Protein AF-A0AA38HF26-F1 (afdb_monomer)

Mean predicted aligned error: 16.01 Å

Organism: NCBI:txid4972

InterPro domains:
  IPR042831 Large ribosomal subunit protein mL40, fungi [PTHR39150] (25-188)

Foldseek 3Di:
DDDDDDDDDDDPDDDPPPPPPPDPDPDPVPPPPCPPVNVVVCCVQQPVQQDDPPDPDSHDNPDVCPVVVCCVVCVDPVVVVVVVVVVVVVVVVVVVVVVVVVVVVVVVVVVVLVVVCVLQVDPNPDHPVVSVVVPDDFDQDQPPVLVPDPAQVSVLSPQVGTPDDHPPDDDDDPDDDPDDDPPDDRGHPPDDDDDD

Solvent-accessible surface area (backbone atoms only — not comparable to full-atom values): 12820 Å² total; per-residue (Å²): 140,80,84,84,82,81,77,85,80,78,79,81,77,79,74,81,76,81,72,85,66,77,72,83,66,92,45,86,89,68,65,71,72,78,48,68,66,59,52,49,51,45,46,70,61,52,43,89,64,38,74,56,98,84,60,91,63,80,81,54,84,45,54,93,59,46,64,63,53,48,53,72,70,50,83,47,69,68,61,50,54,48,53,52,51,52,48,55,50,50,53,50,50,54,49,51,56,51,49,52,56,51,50,54,53,49,51,55,49,51,53,51,52,52,51,46,46,56,37,30,77,50,94,58,86,45,63,52,66,57,51,55,57,71,69,47,75,65,49,82,59,69,63,74,89,45,76,83,54,90,47,52,54,37,56,49,49,66,61,50,32,48,83,51,80,51,81,84,67,74,79,91,62,99,63,88,68,95,70,83,73,89,80,74,71,70,68,65,73,86,71,88,91,81,89,130

Sequence (196 aa):
MLPLISRPTLASTSRLLIRHASQPSSNPHLAVPSDSRTDTIRQTLYPPTAHKPSSASPTGAYHPQYVERVEAVVADSEAHETIERAWKLFQREKRAKHAAALEAKLAAMVDACEELDRVTSGEGGVGRHVFERAMARASFSPPEDIKGKKGSEARFLEVRLEGMWPRESWVPTETRGKGWNYEWKRPGTGGSLTKQ

pLDDT: mean 74.99, std 18.36, range [35.88, 98.75]

Structure (mmCIF, N/CA/C/O backbone):
data_AF-A0AA38HF26-F1
#
_entry.id   AF-A0AA38HF26-F1
#
loop_
_atom_site.group_PDB
_atom_site.id
_atom_site.type_symbol
_atom_site.label_atom_id
_atom_site.label_alt_id
_atom_site.label_comp_id
_atom_site.label_asym_id
_atom_site.label_entity_id
_atom_site.label_seq_id
_atom_site.pdbx_PDB_ins_code
_atom_site.Cartn_x
_atom_site.Cartn_y
_atom_site.Cartn_z
_atom_site.occupancy
_atom_site.B_iso_or_equiv
_atom_site.auth_seq_id
_atom_site.auth_comp_id
_atom_site.auth_asym_id
_atom_site.auth_atom_id
_atom_site.pdbx_PDB_model_num
ATOM 1 N N . MET A 1 1 ? 17.595 -29.292 22.329 1.00 44.81 1 MET A N 1
ATOM 2 C CA . MET A 1 1 ? 18.413 -28.192 22.883 1.00 44.81 1 MET A CA 1
ATOM 3 C C . MET A 1 1 ? 18.339 -27.026 21.911 1.00 44.81 1 MET A C 1
ATOM 5 O O . MET A 1 1 ? 18.860 -27.148 20.813 1.00 44.81 1 MET A O 1
ATOM 9 N N . LEU A 1 2 ? 17.597 -25.971 22.255 1.00 45.12 2 LEU A N 1
ATOM 10 C CA . LEU A 1 2 ? 17.374 -24.795 21.403 1.00 45.12 2 LEU A CA 1
ATOM 11 C C . LEU A 1 2 ? 18.135 -23.594 21.995 1.00 45.12 2 LEU A C 1
ATOM 13 O O . LEU A 1 2 ? 18.071 -23.412 23.212 1.00 45.12 2 LEU A O 1
ATOM 17 N N . PRO A 1 3 ? 18.850 -22.791 21.188 1.00 56.25 3 PRO A N 1
ATOM 18 C CA . PRO A 1 3 ? 19.596 -21.644 21.690 1.00 56.25 3 PRO A CA 1
ATOM 19 C C . PRO A 1 3 ? 18.670 -20.464 22.021 1.00 56.25 3 PRO A C 1
ATOM 21 O O . PRO A 1 3 ? 17.794 -20.089 21.242 1.00 56.25 3 PRO A O 1
ATOM 24 N N . LEU A 1 4 ? 18.898 -19.871 23.196 1.00 42.81 4 LEU A N 1
ATOM 25 C CA . LEU A 1 4 ? 18.284 -18.632 23.673 1.00 42.81 4 LEU A CA 1
ATOM 26 C C . LEU A 1 4 ? 18.717 -17.456 22.786 1.00 42.81 4 LEU A C 1
ATOM 28 O O . LEU A 1 4 ? 19.883 -17.066 22.768 1.00 42.81 4 LEU A O 1
ATOM 32 N N . ILE A 1 5 ? 17.761 -16.878 22.060 1.00 53.59 5 ILE A N 1
ATOM 33 C CA . ILE A 1 5 ? 17.951 -15.657 21.273 1.00 53.59 5 ILE A CA 1
ATOM 34 C C . ILE A 1 5 ? 17.989 -14.468 22.241 1.00 53.59 5 ILE A C 1
ATOM 36 O O . ILE A 1 5 ? 16.964 -14.038 22.772 1.00 53.59 5 ILE A O 1
ATOM 40 N N . SER A 1 6 ? 19.197 -13.957 22.477 1.00 47.91 6 SER A N 1
ATOM 41 C CA . SER A 1 6 ? 19.456 -12.725 23.223 1.00 47.91 6 SER A CA 1
ATOM 42 C C . SER A 1 6 ? 18.892 -11.524 22.458 1.00 47.91 6 SER A C 1
ATOM 44 O O . SER A 1 6 ? 19.245 -11.284 21.303 1.00 47.91 6 SER A O 1
ATOM 46 N N . ARG A 1 7 ? 17.974 -10.782 23.085 1.00 46.56 7 ARG A N 1
ATOM 47 C CA . ARG A 1 7 ? 17.410 -9.542 22.535 1.00 46.56 7 ARG A CA 1
ATOM 48 C C . ARG A 1 7 ? 18.402 -8.391 22.746 1.00 46.56 7 ARG A C 1
ATOM 50 O O . ARG A 1 7 ? 18.805 -8.176 23.888 1.00 46.56 7 ARG A O 1
ATOM 57 N N . PRO A 1 8 ? 18.747 -7.603 21.714 1.00 50.62 8 PRO A N 1
ATOM 58 C CA .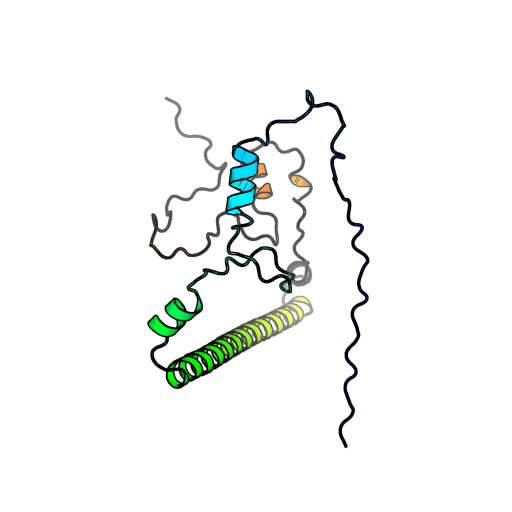 PRO A 1 8 ? 19.566 -6.414 21.902 1.00 50.62 8 PRO A CA 1
ATOM 59 C C . PRO A 1 8 ? 18.770 -5.339 22.654 1.00 50.62 8 PRO A C 1
ATOM 61 O O . PRO A 1 8 ? 17.702 -4.905 22.220 1.00 50.62 8 PRO A O 1
ATOM 64 N N . THR A 1 9 ? 19.295 -4.909 23.799 1.00 48.62 9 THR A N 1
ATOM 65 C CA . THR A 1 9 ? 18.826 -3.738 24.543 1.00 48.62 9 THR A CA 1
ATOM 66 C C . THR A 1 9 ? 19.132 -2.485 23.727 1.00 48.62 9 THR A C 1
ATOM 68 O O . THR A 1 9 ? 20.297 -2.133 23.541 1.00 48.62 9 THR A O 1
ATOM 71 N N . LEU A 1 10 ? 18.096 -1.812 23.223 1.00 46.94 10 LEU A N 1
ATOM 72 C CA . LEU A 1 10 ? 18.249 -0.510 22.581 1.00 46.94 10 LEU A CA 1
ATOM 73 C C . LEU A 1 10 ? 18.712 0.502 23.631 1.00 46.94 10 LEU A C 1
ATOM 75 O O . LEU A 1 10 ? 18.017 0.765 24.614 1.00 46.94 10 LEU A O 1
ATOM 79 N N . ALA A 1 11 ? 19.912 1.035 23.414 1.00 43.47 11 ALA A N 1
ATOM 80 C CA . ALA A 1 11 ? 20.500 2.095 24.207 1.00 43.47 11 ALA A CA 1
ATOM 81 C C . ALA A 1 11 ? 19.549 3.299 24.253 1.00 43.47 11 ALA A C 1
ATOM 83 O O . ALA A 1 11 ? 19.151 3.851 23.227 1.00 43.47 11 ALA A O 1
ATOM 84 N N . SER A 1 12 ? 19.182 3.678 25.476 1.00 45.44 12 SER A N 1
ATOM 85 C CA . SER A 1 12 ? 18.411 4.872 25.792 1.00 45.44 12 SER A CA 1
ATOM 86 C C . SER A 1 12 ? 19.222 6.102 25.392 1.00 45.44 12 SER A C 1
ATOM 88 O O . SER A 1 12 ? 20.121 6.535 26.111 1.00 45.44 12 SER A O 1
ATOM 90 N N . THR A 1 13 ? 18.941 6.647 24.212 1.00 48.62 13 THR A N 1
ATOM 91 C CA . THR A 1 13 ? 19.427 7.966 23.814 1.00 48.62 13 THR A CA 1
ATOM 92 C C . THR A 1 13 ? 18.811 8.989 24.757 1.00 48.62 13 THR A C 1
ATOM 94 O O . THR A 1 13 ? 17.607 9.260 24.714 1.00 48.62 13 THR A O 1
ATOM 97 N N . SER A 1 14 ? 19.659 9.524 2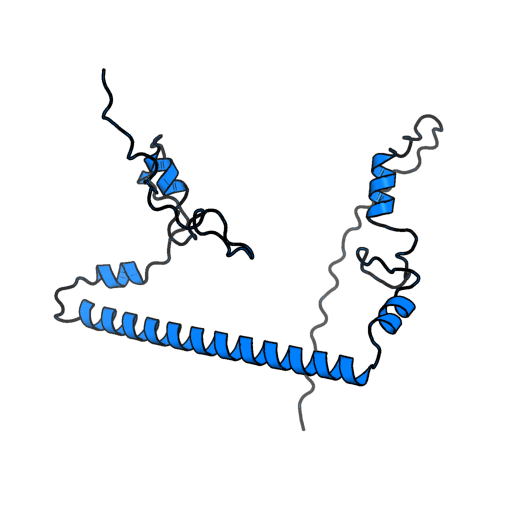5.622 1.00 46.94 14 SER A N 1
ATOM 98 C CA . SER A 1 14 ? 19.448 10.672 26.489 1.00 46.94 14 SER A CA 1
ATOM 99 C C . SER A 1 14 ? 18.788 11.808 25.708 1.00 46.94 14 SER A C 1
ATOM 101 O O . SER A 1 14 ? 19.427 12.550 24.964 1.00 46.94 14 SER A O 1
ATOM 103 N N . ARG A 1 15 ? 17.470 11.953 25.879 1.00 51.62 15 ARG A N 1
ATOM 104 C CA . ARG A 1 15 ? 16.757 13.159 25.464 1.00 51.62 15 ARG A CA 1
ATOM 105 C C . ARG A 1 15 ? 17.234 14.285 26.369 1.00 51.62 15 ARG A C 1
ATOM 107 O O . ARG A 1 15 ? 16.907 14.307 27.554 1.00 51.62 15 ARG A O 1
ATOM 114 N N . LEU A 1 16 ? 18.001 15.214 25.806 1.00 43.25 16 LEU A N 1
ATOM 115 C CA . LEU A 1 16 ? 18.190 16.532 26.393 1.00 43.25 16 LEU A CA 1
ATOM 116 C C . LEU A 1 16 ? 16.800 17.154 26.558 1.00 43.25 16 LEU A C 1
ATOM 118 O O . LEU A 1 16 ? 16.168 17.589 25.597 1.00 43.25 16 LEU A O 1
ATOM 122 N N . LEU A 1 17 ? 16.299 17.130 27.792 1.00 44.91 17 LEU A N 1
ATOM 123 C CA . LEU A 1 17 ? 15.165 17.927 28.222 1.00 44.91 17 LEU A CA 1
ATOM 124 C C . LEU A 1 17 ? 15.587 19.392 28.108 1.00 44.91 17 LEU A C 1
ATOM 126 O O . LEU A 1 17 ? 16.149 19.954 29.046 1.00 44.91 17 LEU A O 1
ATOM 130 N N . ILE A 1 18 ? 15.299 20.023 26.971 1.00 44.12 18 ILE A N 1
ATOM 131 C CA . ILE A 1 18 ? 15.200 21.480 26.915 1.00 44.12 18 ILE A CA 1
ATOM 132 C C . ILE A 1 18 ? 13.953 21.830 27.729 1.00 44.12 18 ILE A C 1
ATOM 134 O O . ILE A 1 18 ? 12.834 21.907 27.227 1.00 44.12 18 ILE A O 1
ATOM 138 N N . ARG A 1 19 ? 14.140 21.948 29.046 1.00 41.16 19 ARG A N 1
ATOM 139 C CA . ARG A 1 19 ? 13.167 22.561 29.939 1.00 41.16 19 ARG A CA 1
ATOM 140 C C . ARG A 1 19 ? 13.122 24.039 29.567 1.00 41.16 19 ARG A C 1
ATOM 142 O O . ARG A 1 19 ? 13.926 24.818 30.065 1.00 41.16 19 ARG A O 1
ATOM 149 N N . HIS A 1 20 ? 12.150 24.449 28.759 1.00 39.03 20 HIS A N 1
ATOM 150 C CA . HIS A 1 20 ? 11.652 25.822 28.830 1.00 39.03 20 HIS A CA 1
ATOM 151 C C . HIS A 1 20 ? 10.827 25.964 30.115 1.00 39.03 20 HIS A C 1
ATOM 153 O O . HIS A 1 20 ? 9.611 26.117 30.093 1.00 39.03 20 HIS A O 1
ATOM 159 N N . ALA A 1 21 ? 11.500 25.844 31.260 1.00 41.94 21 ALA A N 1
ATOM 160 C CA . ALA A 1 21 ? 10.984 26.366 32.505 1.00 41.94 21 ALA A CA 1
ATOM 161 C C . ALA A 1 21 ? 11.243 27.870 32.446 1.00 41.94 21 ALA A C 1
ATOM 163 O O . ALA A 1 21 ? 12.351 28.329 32.718 1.00 41.94 21 ALA A O 1
ATOM 164 N N . SER A 1 22 ? 10.235 28.638 32.034 1.00 47.84 22 SER A N 1
ATOM 165 C CA . SER A 1 22 ? 10.164 30.042 32.415 1.00 47.84 22 SER A CA 1
ATOM 166 C C . SER A 1 22 ? 10.230 30.068 33.940 1.00 47.84 22 SER A C 1
ATOM 168 O O . SER A 1 22 ? 9.277 29.660 34.608 1.00 47.84 22 SER A O 1
ATOM 170 N N . GLN A 1 23 ? 11.382 30.445 34.492 1.00 52.94 23 GLN A N 1
ATOM 171 C CA . GLN A 1 23 ? 11.492 30.737 35.913 1.00 52.94 23 GLN A CA 1
ATOM 172 C C . GLN A 1 23 ? 10.374 31.729 36.264 1.00 52.94 23 GLN A C 1
ATOM 174 O O . GLN A 1 23 ? 10.199 32.702 35.524 1.00 52.94 23 GLN A O 1
ATOM 179 N N . PRO A 1 24 ? 9.596 31.512 37.338 1.00 46.25 24 PRO A N 1
ATOM 180 C CA . PRO A 1 24 ? 8.684 32.536 37.811 1.00 46.25 24 PRO A CA 1
ATOM 181 C C . PRO A 1 24 ? 9.543 33.715 38.267 1.00 46.25 24 PRO A C 1
ATOM 183 O O . PRO A 1 24 ? 10.169 33.676 39.324 1.00 46.25 24 PRO A O 1
ATOM 186 N N . SER A 1 25 ? 9.638 34.747 37.428 1.00 51.00 25 SER A N 1
ATOM 187 C CA . SER A 1 25 ? 10.218 36.019 37.833 1.00 51.00 25 SER A CA 1
ATOM 188 C C . SER A 1 25 ? 9.443 36.500 39.055 1.00 51.00 25 SER A C 1
ATOM 190 O O . SER A 1 25 ? 8.215 36.551 39.007 1.00 51.00 25 SER A O 1
ATOM 192 N N . SER A 1 26 ? 10.136 36.889 40.124 1.00 55.19 26 SER A N 1
ATOM 193 C CA . SER A 1 26 ? 9.556 37.416 41.370 1.00 55.19 26 SER A CA 1
ATOM 194 C C . SER A 1 26 ? 8.845 38.771 41.208 1.00 55.19 26 SER A C 1
ATOM 196 O O . SER A 1 26 ? 8.635 39.483 42.186 1.00 55.19 26 SER A O 1
ATOM 198 N N . ASN A 1 27 ? 8.509 39.154 39.975 1.00 54.97 27 ASN A N 1
ATOM 199 C CA . ASN A 1 27 ? 7.817 40.379 39.632 1.00 54.97 27 ASN A CA 1
ATOM 200 C C . ASN A 1 27 ? 6.318 40.079 39.467 1.00 54.97 27 ASN A C 1
ATOM 202 O O . ASN A 1 27 ? 5.931 39.500 38.449 1.00 54.97 27 ASN A O 1
ATOM 206 N N . PRO A 1 28 ? 5.452 40.510 40.404 1.00 60.69 28 PRO A N 1
ATOM 207 C CA . PRO A 1 28 ? 4.003 40.298 40.318 1.00 60.69 28 PRO A CA 1
ATOM 208 C C . PRO A 1 28 ? 3.350 41.005 39.114 1.00 60.69 28 PRO A C 1
ATOM 210 O O . PRO A 1 28 ? 2.229 40.677 38.747 1.00 60.69 28 PRO A O 1
ATOM 213 N N . HIS A 1 29 ? 4.065 41.926 38.457 1.00 51.97 29 HIS A N 1
ATOM 214 C CA . HIS A 1 29 ? 3.643 42.605 37.225 1.00 51.97 29 HIS A CA 1
ATOM 215 C C . HIS A 1 29 ? 4.022 41.878 35.919 1.00 51.97 29 HIS A C 1
ATOM 217 O O . HIS A 1 29 ? 3.605 42.306 34.847 1.00 51.97 29 HIS A O 1
ATOM 223 N N . LEU A 1 30 ? 4.804 40.794 35.990 1.00 51.56 30 LEU A N 1
ATOM 224 C CA . LEU A 1 30 ? 5.213 39.956 34.849 1.00 51.56 30 LEU A CA 1
ATOM 225 C C . LEU A 1 30 ? 4.488 38.605 34.827 1.00 51.56 30 LEU A C 1
ATOM 227 O O . LEU A 1 30 ? 4.857 37.722 34.051 1.00 51.56 30 LEU A O 1
ATOM 231 N N . ALA A 1 31 ? 3.451 38.438 35.656 1.00 51.75 31 ALA A N 1
ATOM 232 C CA . ALA A 1 31 ? 2.495 37.356 35.499 1.00 51.75 31 ALA A CA 1
ATOM 233 C C . ALA A 1 31 ? 1.823 37.532 34.134 1.00 51.75 31 ALA A C 1
ATOM 235 O O . ALA A 1 31 ? 0.843 38.259 34.003 1.00 51.75 31 ALA A O 1
ATOM 236 N N . VAL A 1 32 ? 2.401 36.915 33.100 1.00 58.78 32 VAL A N 1
ATOM 237 C CA . VAL A 1 32 ? 1.742 36.749 31.810 1.00 58.78 32 VAL A CA 1
ATOM 238 C C . VAL A 1 32 ? 0.438 36.036 32.152 1.00 58.78 32 VAL A C 1
ATOM 240 O O . VAL A 1 32 ? 0.512 34.890 32.610 1.00 58.78 32 VAL A O 1
ATOM 243 N N . PRO A 1 33 ? -0.731 36.699 32.040 1.00 59.84 33 PRO A N 1
ATOM 244 C CA . PRO A 1 33 ? -1.994 36.024 32.274 1.00 59.84 33 PRO A CA 1
ATOM 245 C C . PRO A 1 33 ? -1.974 34.822 31.347 1.00 59.8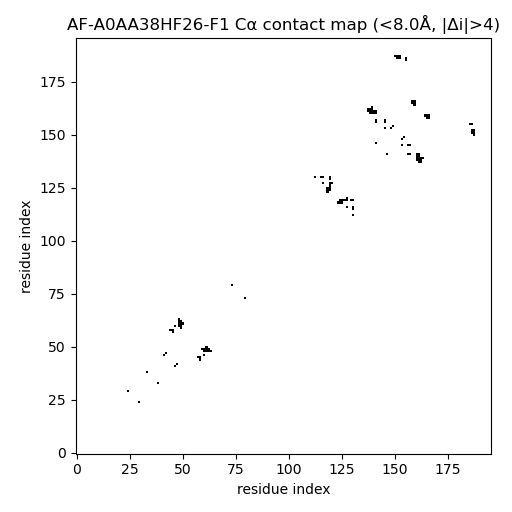4 33 PRO A C 1
ATOM 247 O O . PRO A 1 33 ? -1.671 34.972 30.159 1.00 59.84 33 PRO A O 1
ATOM 250 N N . SER A 1 34 ? -2.157 33.625 31.902 1.00 62.56 34 SER A N 1
ATOM 251 C CA . SER A 1 34 ? -2.207 32.432 31.081 1.00 62.56 34 SER A CA 1
ATOM 252 C C . SER A 1 34 ? -3.279 32.681 30.029 1.00 62.56 34 SER A C 1
ATOM 254 O O . SER A 1 34 ? -4.444 32.929 30.335 1.00 62.56 34 SER A O 1
ATOM 256 N N . ASP A 1 35 ? -2.833 32.795 28.780 1.00 78.19 35 ASP A N 1
ATOM 257 C CA . ASP A 1 35 ? -3.719 33.099 27.674 1.00 78.19 35 ASP A CA 1
ATOM 258 C C . ASP A 1 35 ? -4.803 32.021 27.686 1.00 78.19 35 ASP A C 1
ATOM 260 O O . ASP A 1 35 ? -4.496 30.829 27.614 1.00 78.19 35 ASP A O 1
ATOM 264 N N . SER A 1 36 ? -6.063 32.435 27.824 1.00 82.12 36 SER A N 1
ATOM 265 C CA . SER A 1 36 ? -7.224 31.540 27.873 1.00 82.12 36 SER A CA 1
ATOM 266 C C . SER A 1 36 ? -7.212 30.509 26.737 1.00 82.12 36 SER A C 1
ATOM 268 O O . SER A 1 36 ? -7.634 29.364 26.917 1.00 82.12 36 SER A O 1
ATOM 270 N N . ARG A 1 37 ? -6.640 30.871 25.580 1.00 81.50 37 ARG A N 1
ATOM 271 C CA . ARG A 1 37 ? -6.414 29.967 24.453 1.00 81.50 37 ARG A CA 1
ATOM 272 C C . ARG A 1 37 ? -5.375 28.898 24.772 1.00 81.50 37 ARG A C 1
ATOM 274 O O . ARG A 1 37 ? -5.590 27.732 24.457 1.00 81.50 37 ARG A O 1
ATOM 281 N N . THR A 1 38 ? -4.262 29.274 25.391 1.00 85.31 38 THR A N 1
ATOM 282 C CA . THR A 1 38 ? -3.205 28.343 25.805 1.00 85.31 38 THR A CA 1
ATOM 283 C C . THR A 1 38 ? -3.713 27.383 26.879 1.00 85.31 38 THR A C 1
ATOM 285 O O . THR A 1 38 ? -3.417 26.192 26.808 1.00 85.31 38 THR A O 1
ATOM 288 N N . ASP A 1 39 ? -4.537 27.848 27.816 1.00 81.88 39 ASP A N 1
ATOM 289 C CA . ASP A 1 39 ? -5.148 26.980 28.829 1.00 81.88 39 ASP A CA 1
ATOM 290 C C . ASP A 1 39 ? -6.222 26.060 28.242 1.00 81.88 39 ASP A C 1
ATOM 292 O O . ASP A 1 39 ? -6.250 24.877 28.571 1.00 81.88 39 ASP A O 1
ATOM 296 N N . THR A 1 40 ? -7.013 26.534 27.276 1.00 85.25 40 THR A N 1
ATOM 297 C CA . THR A 1 40 ? -7.940 25.678 26.515 1.00 85.25 40 THR A CA 1
ATOM 298 C C . THR A 1 40 ? -7.182 24.611 25.717 1.00 85.25 40 THR A C 1
ATOM 300 O O . THR A 1 40 ? -7.561 23.440 25.713 1.00 85.25 40 THR A O 1
ATOM 303 N N . ILE A 1 41 ? -6.064 24.969 25.073 1.00 83.69 41 ILE A N 1
ATOM 304 C CA . ILE A 1 41 ? -5.194 24.013 24.369 1.00 83.69 41 ILE A CA 1
ATOM 305 C C . ILE A 1 41 ? -4.595 23.001 25.358 1.00 83.69 41 ILE A C 1
ATOM 307 O O . ILE A 1 41 ? -4.571 21.807 25.077 1.00 83.69 41 ILE A O 1
ATOM 311 N N . ARG A 1 42 ? -4.158 23.435 26.545 1.00 77.88 42 ARG A N 1
ATOM 312 C CA . ARG A 1 42 ? -3.660 22.525 27.588 1.00 77.88 42 ARG A CA 1
ATOM 313 C C . ARG A 1 42 ? -4.751 21.594 28.097 1.00 77.88 42 ARG A C 1
ATOM 315 O O . ARG A 1 42 ? -4.495 20.408 28.220 1.00 77.88 42 ARG A O 1
ATOM 322 N N . GLN A 1 43 ? -5.955 22.095 28.346 1.00 78.94 43 GLN A N 1
ATOM 323 C CA . GLN A 1 43 ? -7.071 21.295 28.847 1.00 78.94 43 GLN A CA 1
ATOM 324 C C . GLN A 1 43 ? -7.593 20.298 27.802 1.00 78.94 43 GLN A C 1
ATOM 326 O O . GLN A 1 43 ? -8.014 19.200 28.158 1.00 78.94 43 GLN A O 1
ATOM 331 N N . THR A 1 44 ? -7.541 20.653 26.515 1.00 79.38 44 THR A N 1
ATOM 332 C CA . THR A 1 44 ? -7.925 19.758 25.411 1.00 79.38 44 THR A CA 1
ATOM 333 C C . THR A 1 44 ? -6.872 18.686 25.134 1.00 79.38 44 THR A C 1
ATOM 335 O O . THR A 1 44 ? -7.231 17.532 24.917 1.00 79.38 44 THR A O 1
ATOM 338 N N . LEU A 1 45 ? -5.580 19.034 25.172 1.00 75.25 45 LEU A N 1
ATOM 339 C CA . LEU A 1 45 ? -4.481 18.080 24.973 1.00 75.25 45 LEU A CA 1
ATOM 340 C C . LEU A 1 45 ? -4.205 17.219 26.213 1.00 75.25 45 LEU A C 1
ATOM 342 O O . LEU A 1 45 ? -3.822 16.060 26.076 1.00 75.25 45 LEU A O 1
ATOM 346 N N . TYR A 1 46 ? -4.424 17.768 27.408 1.00 72.31 46 TYR A N 1
ATOM 347 C CA . TYR A 1 46 ? -4.191 17.125 28.700 1.00 72.31 46 TYR A CA 1
ATOM 348 C C . TYR A 1 46 ? -5.438 17.240 29.588 1.00 72.31 46 TYR A C 1
ATOM 350 O O . TYR A 1 46 ? -5.447 18.013 30.553 1.00 72.31 46 TYR A O 1
ATOM 358 N N . PRO A 1 47 ? -6.508 16.478 29.292 1.00 71.31 47 PRO A N 1
ATOM 359 C CA . PRO A 1 47 ? -7.669 16.439 30.164 1.00 71.31 47 PRO A CA 1
ATOM 360 C C . PRO A 1 47 ? -7.240 16.005 31.573 1.00 71.31 47 PRO A C 1
ATOM 362 O O . PRO A 1 47 ? -6.485 15.037 31.703 1.00 71.31 47 PRO A O 1
ATOM 365 N N . PRO A 1 48 ? -7.733 16.648 32.643 1.00 64.75 48 PRO A N 1
ATOM 366 C CA . PRO A 1 48 ? -7.364 16.296 34.017 1.00 64.75 48 PRO A CA 1
ATOM 367 C C . PRO A 1 48 ? -7.737 14.847 34.387 1.00 64.75 48 PRO A C 1
ATOM 369 O O . PRO A 1 48 ? -7.179 14.280 35.321 1.00 64.75 48 PRO A O 1
ATOM 372 N N . THR A 1 49 ? -8.638 14.218 33.625 1.00 61.41 49 THR A N 1
ATOM 373 C CA . THR A 1 49 ? -9.046 12.812 33.768 1.00 61.41 49 THR A CA 1
ATOM 374 C C . THR A 1 49 ? -8.108 11.810 33.085 1.00 61.41 49 THR A C 1
ATOM 376 O O . THR A 1 49 ? -8.261 10.609 33.282 1.00 61.41 49 THR A O 1
ATOM 379 N N . ALA A 1 50 ? -7.127 12.263 32.297 1.00 59.34 50 ALA A N 1
ATOM 380 C CA . ALA A 1 50 ? -6.258 11.401 31.490 1.00 59.34 50 ALA A CA 1
ATOM 381 C C . ALA A 1 50 ? -5.110 10.733 32.280 1.00 59.34 50 ALA A C 1
ATOM 383 O O . ALA A 1 50 ? -4.227 10.113 31.686 1.00 59.34 50 ALA A O 1
ATOM 384 N N . HIS A 1 51 ? -5.071 10.856 33.611 1.00 52.91 51 HIS A N 1
ATOM 385 C CA . HIS A 1 51 ? -3.881 10.500 34.380 1.00 52.91 51 HIS A CA 1
ATOM 386 C C . HIS A 1 51 ? -3.907 9.067 34.943 1.00 52.91 51 HIS A C 1
ATOM 388 O O . HIS A 1 51 ? -4.563 8.781 35.941 1.00 52.91 51 HIS A O 1
ATOM 394 N N . LYS A 1 52 ? -3.084 8.183 34.358 1.00 56.75 52 LYS A N 1
ATOM 395 C CA . LYS A 1 52 ? -2.338 7.171 35.124 1.00 56.75 52 LYS A CA 1
ATOM 396 C C . LYS A 1 52 ? -0.893 7.674 35.263 1.00 56.75 52 LYS A C 1
ATOM 398 O O . LYS A 1 52 ? -0.242 7.840 34.231 1.00 56.75 52 LYS A O 1
ATOM 403 N N . PRO A 1 53 ? -0.355 7.864 36.482 1.00 53.47 53 PRO A N 1
ATOM 404 C CA . PRO A 1 53 ? 0.993 8.407 36.694 1.00 53.47 53 PRO A CA 1
ATOM 405 C C . PRO A 1 53 ? 2.133 7.509 36.171 1.00 53.47 53 PRO A C 1
ATOM 407 O O . PRO A 1 53 ? 3.272 7.954 36.101 1.00 53.47 53 PRO A O 1
ATOM 410 N N . SER A 1 54 ? 1.849 6.261 35.776 1.00 53.56 54 SER A N 1
ATOM 411 C CA . SER A 1 54 ? 2.823 5.333 35.179 1.00 53.56 54 SER A CA 1
ATOM 412 C C . SER A 1 54 ? 2.789 5.265 33.644 1.00 53.56 54 SER A C 1
ATOM 414 O O . SER A 1 54 ? 3.613 4.571 33.048 1.00 53.56 54 SER A O 1
ATOM 416 N N . SER A 1 55 ? 1.846 5.946 32.982 1.00 56.72 55 SER A N 1
ATOM 417 C CA . SER A 1 55 ? 1.722 5.902 31.521 1.00 56.72 55 SER A CA 1
ATOM 418 C C . SER A 1 55 ? 2.649 6.929 30.874 1.00 56.72 55 SER A C 1
ATOM 420 O O . SER A 1 55 ? 2.482 8.131 31.050 1.00 56.72 55 SER A O 1
ATOM 422 N N . ALA A 1 56 ? 3.614 6.459 30.082 1.00 52.38 56 ALA A N 1
ATOM 423 C CA . ALA A 1 56 ? 4.557 7.310 29.354 1.00 52.38 56 ALA A CA 1
ATOM 424 C C . ALA A 1 56 ? 3.943 8.025 28.129 1.00 52.38 56 ALA A C 1
ATOM 426 O O . ALA A 1 56 ? 4.643 8.784 27.456 1.00 52.38 56 ALA A O 1
ATOM 427 N N . SER A 1 57 ? 2.666 7.776 27.806 1.00 52.94 57 SER A N 1
ATOM 428 C CA . SER A 1 57 ? 2.000 8.379 26.648 1.00 52.94 57 SER A CA 1
ATOM 429 C C . SER A 1 57 ? 1.112 9.561 27.066 1.00 52.94 57 SER A C 1
ATOM 431 O O . SER A 1 57 ? 0.139 9.346 27.790 1.00 52.94 57 SER A O 1
ATOM 433 N N . PRO A 1 58 ? 1.392 10.791 26.591 1.00 51.16 58 PRO A N 1
ATOM 434 C CA . PRO A 1 58 ? 0.575 11.979 26.851 1.00 51.16 58 PRO A CA 1
ATOM 435 C C . PRO A 1 58 ? -0.721 12.035 26.024 1.00 51.16 58 PRO A C 1
ATOM 437 O O . PRO A 1 58 ? -1.492 12.977 26.162 1.00 51.16 58 PRO A O 1
ATOM 440 N N . THR A 1 59 ? -0.971 11.060 25.148 1.00 49.69 59 THR A N 1
ATOM 441 C CA . THR A 1 59 ? -2.139 11.024 24.255 1.00 49.69 59 THR A CA 1
ATOM 442 C C . THR A 1 59 ? -2.902 9.729 24.499 1.00 49.69 59 THR A C 1
ATOM 444 O O . THR A 1 59 ? -2.703 8.712 23.842 1.00 49.69 59 THR A O 1
ATOM 447 N N . GLY A 1 60 ? -3.749 9.748 25.518 1.00 55.56 60 GLY A N 1
ATOM 448 C CA . GLY A 1 60 ? -4.640 8.650 25.854 1.00 55.56 60 GLY A CA 1
ATOM 449 C C . GLY A 1 60 ? -5.710 9.191 26.777 1.00 55.56 60 GLY A C 1
ATOM 450 O O . GLY A 1 60 ? -5.500 9.268 27.982 1.00 55.56 60 GLY A O 1
ATOM 451 N N . ALA A 1 61 ? -6.827 9.639 26.209 1.00 56.22 61 ALA A N 1
ATOM 452 C CA . ALA A 1 61 ? -7.974 10.086 26.983 1.00 56.22 61 ALA A CA 1
ATOM 453 C C . ALA A 1 61 ? -8.547 8.885 27.749 1.00 56.22 61 ALA A C 1
ATOM 455 O O . ALA A 1 61 ? -9.404 8.160 27.248 1.00 56.22 61 ALA A O 1
ATOM 456 N N . TYR A 1 62 ? -8.040 8.641 28.956 1.00 59.22 62 TYR A N 1
ATOM 457 C CA . TYR A 1 62 ? -8.689 7.745 29.895 1.00 59.22 62 TYR A CA 1
ATOM 458 C C . TYR A 1 62 ? -10.029 8.388 30.265 1.00 59.22 62 TYR A C 1
ATOM 460 O O . TYR A 1 62 ? -10.086 9.413 30.945 1.00 59.22 62 TYR A O 1
ATOM 468 N N . HIS A 1 63 ? -11.120 7.841 29.730 1.00 59.94 63 HIS A N 1
ATOM 469 C CA . HIS A 1 63 ? -12.454 8.222 30.165 1.00 59.94 63 HIS A CA 1
ATOM 470 C C . HIS A 1 63 ? -12.672 7.613 31.560 1.00 59.94 63 HIS A C 1
ATOM 472 O O . HIS A 1 63 ? -12.427 6.417 31.720 1.00 59.94 63 HIS A O 1
ATOM 478 N N . PRO A 1 64 ? -13.145 8.373 32.565 1.00 70.25 64 PRO A N 1
ATOM 479 C CA . PRO A 1 64 ? -13.301 7.857 33.929 1.00 70.25 64 PRO A CA 1
ATOM 480 C C . PRO A 1 64 ? -14.190 6.602 33.989 1.00 70.25 64 PRO A C 1
ATOM 482 O O . PRO A 1 64 ? -13.886 5.671 34.721 1.00 70.25 64 PRO A O 1
ATOM 485 N N . GLN A 1 65 ? -15.216 6.534 33.135 1.00 72.75 65 GLN A N 1
ATOM 486 C CA . GLN A 1 65 ? -16.111 5.375 32.965 1.00 72.75 65 GLN A CA 1
ATOM 487 C C . GLN A 1 65 ? -15.707 4.439 31.808 1.00 72.75 65 GLN A C 1
ATOM 489 O O . GLN A 1 65 ? -16.562 3.875 31.133 1.00 72.75 65 GLN A O 1
ATOM 494 N N . TYR A 1 66 ? -14.422 4.340 31.463 1.00 78.81 66 TYR A N 1
ATOM 495 C CA . TYR A 1 66 ? -13.983 3.480 30.354 1.00 78.81 66 TYR A CA 1
ATOM 496 C C . TYR A 1 66 ? -14.408 2.019 30.561 1.00 78.81 66 TYR A C 1
ATOM 498 O O . TYR A 1 66 ? -14.920 1.405 29.632 1.00 78.81 66 TYR A O 1
ATOM 506 N N . VAL A 1 67 ? -14.234 1.495 31.777 1.00 79.56 67 VAL A N 1
ATOM 507 C CA . VAL A 1 67 ? -14.564 0.103 32.114 1.00 79.56 67 VAL A CA 1
ATOM 508 C C . VAL A 1 67 ? -16.062 -0.152 31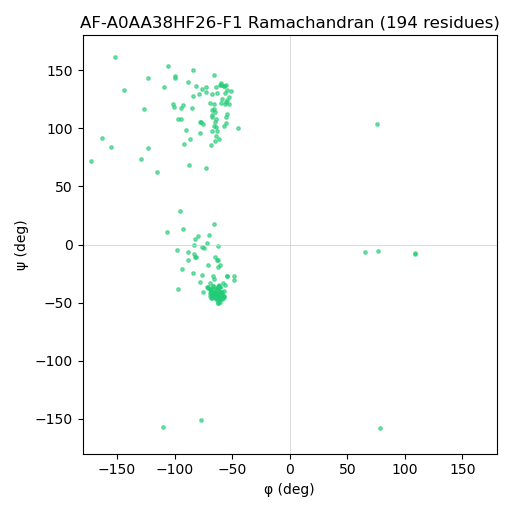.942 1.00 79.56 67 VAL A C 1
ATOM 510 O O . VAL A 1 67 ? -16.428 -1.029 31.171 1.00 79.56 67 VAL A O 1
ATOM 513 N N . GLU A 1 68 ? -16.910 0.701 32.526 1.00 83.88 68 GLU A N 1
ATOM 514 C CA . GLU A 1 68 ? -18.374 0.618 32.389 1.00 83.88 68 GLU A CA 1
ATOM 515 C C . GLU A 1 68 ? -18.823 0.664 30.920 1.00 83.88 68 GLU A C 1
ATOM 517 O O . GLU A 1 68 ? -19.718 -0.068 30.508 1.00 83.88 68 GLU A O 1
ATOM 522 N N . ARG A 1 69 ? -18.185 1.504 30.092 1.00 83.19 69 ARG A N 1
ATOM 523 C CA . ARG A 1 69 ? -18.489 1.592 28.655 1.00 83.19 69 ARG A CA 1
ATOM 524 C C . ARG A 1 69 ? -18.058 0.344 27.889 1.00 83.19 69 ARG A C 1
ATOM 526 O O . ARG A 1 69 ? -18.756 -0.051 26.961 1.00 83.19 69 ARG A O 1
ATOM 533 N N . VAL A 1 70 ? -16.910 -0.242 28.231 1.00 84.19 70 VAL A N 1
ATOM 534 C CA . VAL A 1 70 ? -16.442 -1.487 27.608 1.00 84.19 70 VAL A CA 1
ATOM 535 C C . VAL A 1 70 ? -17.353 -2.641 28.001 1.00 84.19 70 VAL A C 1
ATOM 537 O O . VAL A 1 70 ? -17.792 -3.360 27.114 1.00 84.19 70 VAL A O 1
ATOM 540 N N . GLU A 1 71 ? -17.704 -2.772 29.279 1.00 86.19 71 GLU A N 1
ATOM 541 C CA . GLU A 1 71 ? -18.634 -3.795 29.777 1.00 86.19 71 GLU A CA 1
ATOM 542 C C . GLU A 1 71 ? -20.039 -3.644 29.173 1.00 86.19 71 GLU A C 1
ATOM 544 O O . GLU A 1 71 ? -20.675 -4.636 28.835 1.00 86.19 71 GLU A O 1
ATOM 549 N N . ALA A 1 72 ? -20.510 -2.413 28.944 1.00 86.81 72 ALA A N 1
ATOM 550 C CA . ALA A 1 72 ? -21.794 -2.171 28.284 1.00 86.81 72 ALA A CA 1
ATOM 551 C C . ALA A 1 72 ? -21.829 -2.615 26.807 1.00 86.81 72 ALA A C 1
ATOM 553 O O . ALA A 1 72 ? -22.901 -2.901 26.277 1.00 86.81 72 ALA A O 1
ATOM 554 N N . VAL A 1 73 ? -20.680 -2.635 26.123 1.00 86.00 73 VAL A N 1
ATOM 555 C CA . VAL A 1 73 ? -20.573 -3.005 24.698 1.00 86.00 73 VAL A CA 1
ATOM 556 C C . VAL A 1 73 ? -20.166 -4.469 24.527 1.00 86.00 73 VAL A C 1
ATOM 558 O O . VAL A 1 73 ? -20.648 -5.151 23.622 1.00 86.00 73 VAL A O 1
ATOM 561 N N . VAL A 1 74 ? -19.271 -4.956 25.382 1.00 86.44 74 VAL A N 1
ATOM 562 C CA . VAL A 1 74 ? -18.769 -6.328 25.382 1.00 86.44 74 VAL A CA 1
ATOM 563 C C . VAL A 1 74 ? -19.648 -7.152 26.312 1.00 86.44 74 VAL A C 1
ATOM 565 O O . VAL A 1 74 ? -19.353 -7.312 27.489 1.00 86.44 74 VAL A O 1
ATOM 568 N N . ALA A 1 75 ? -20.744 -7.673 25.762 1.00 81.25 75 ALA A N 1
ATOM 569 C CA . ALA A 1 75 ? -21.678 -8.505 26.519 1.00 81.25 75 ALA A CA 1
ATOM 570 C C . ALA A 1 75 ? -21.059 -9.842 26.976 1.00 81.25 75 ALA A C 1
ATOM 572 O O . ALA A 1 75 ? -21.453 -10.375 28.008 1.00 81.25 75 ALA A O 1
ATOM 573 N N . ASP A 1 76 ? -20.104 -10.375 26.205 1.00 90.69 76 ASP A N 1
ATOM 574 C CA . ASP A 1 76 ? -19.405 -11.631 26.483 1.00 90.69 76 ASP A CA 1
ATOM 575 C C . ASP A 1 76 ? -17.933 -11.546 26.043 1.00 90.69 76 ASP A C 1
ATOM 577 O O . ASP A 1 76 ? -17.615 -11.103 24.930 1.00 90.69 76 ASP A O 1
ATOM 581 N N . SER A 1 77 ? -17.025 -11.973 26.923 1.00 89.19 77 SER A N 1
ATOM 582 C CA . SER A 1 77 ? -15.584 -11.978 26.668 1.00 89.19 77 SER A CA 1
ATOM 583 C C . SER A 1 77 ? -15.184 -13.033 25.639 1.00 89.19 77 SER A C 1
ATOM 585 O O . SER A 1 77 ? -14.313 -12.771 24.807 1.00 89.19 77 SER A O 1
ATOM 587 N N . GLU A 1 78 ? -15.834 -14.201 25.638 1.00 93.56 78 GLU A N 1
ATOM 588 C CA . GLU A 1 78 ? -15.495 -15.287 24.709 1.00 93.56 78 GLU A CA 1
ATOM 589 C C . GLU A 1 78 ? -15.853 -14.913 23.265 1.00 93.56 78 GLU A C 1
ATOM 591 O O . GLU A 1 78 ? -15.066 -15.131 22.330 1.00 93.56 78 GLU A O 1
ATOM 596 N N . ALA A 1 79 ? -17.017 -14.282 23.075 1.00 92.31 79 ALA A N 1
ATOM 597 C CA . ALA A 1 79 ? -17.429 -13.714 21.798 1.00 92.31 79 ALA A CA 1
ATOM 598 C C . ALA A 1 79 ? -16.421 -12.673 21.284 1.00 92.31 79 ALA A C 1
ATOM 600 O O . ALA A 1 79 ? -16.015 -12.729 20.119 1.00 92.31 79 ALA A O 1
ATOM 601 N N . HIS A 1 80 ? -15.966 -11.758 22.146 1.00 92.25 80 HIS A N 1
ATOM 602 C CA . HIS A 1 80 ? -14.975 -10.745 21.781 1.00 92.25 80 HIS A CA 1
ATOM 603 C C . HIS A 1 80 ? -13.645 -11.367 21.330 1.00 92.25 80 HIS A C 1
ATOM 605 O O . HIS A 1 80 ? -13.156 -11.058 20.240 1.00 92.25 80 HIS A O 1
ATOM 611 N N . GLU A 1 81 ? -13.094 -12.305 22.105 1.00 94.81 81 GLU A N 1
ATOM 612 C CA . GLU A 1 81 ? -11.856 -13.011 21.751 1.00 94.81 81 GLU A CA 1
ATOM 613 C C . GLU A 1 81 ? -11.983 -13.786 20.437 1.00 94.81 81 GLU A C 1
ATOM 615 O O . GLU A 1 81 ? -11.041 -13.877 19.643 1.00 94.81 81 GLU A O 1
ATOM 620 N N . THR A 1 82 ? -13.156 -14.355 20.182 1.00 96.69 82 THR A N 1
ATOM 621 C CA . THR A 1 82 ? -13.428 -15.091 18.948 1.00 96.69 82 THR A CA 1
ATOM 622 C C . THR A 1 82 ? -13.473 -14.158 17.743 1.00 96.69 82 THR A C 1
ATOM 624 O O . THR A 1 82 ? -12.825 -14.452 16.733 1.00 96.69 82 THR A O 1
ATOM 627 N N . ILE A 1 83 ? -14.138 -13.005 17.856 1.00 95.25 83 ILE A N 1
ATOM 628 C CA . ILE A 1 83 ? -14.143 -11.965 16.817 1.00 95.25 83 ILE A CA 1
ATOM 629 C C . ILE A 1 83 ? -12.717 -11.481 16.545 1.00 95.25 83 ILE A C 1
ATOM 631 O O . ILE A 1 83 ? -12.306 -11.396 15.385 1.00 95.25 83 ILE A O 1
ATOM 635 N N . GLU A 1 84 ? -11.921 -11.223 17.583 1.00 95.94 84 GLU A N 1
ATOM 636 C CA . GLU A 1 84 ? -10.531 -10.807 17.405 1.00 95.94 84 GLU A CA 1
ATOM 637 C C . GLU A 1 84 ? -9.685 -11.862 16.690 1.00 95.94 84 GLU A C 1
ATOM 639 O O . GLU A 1 84 ? -8.911 -11.533 15.784 1.00 95.94 84 GLU A O 1
ATOM 644 N N . ARG A 1 85 ? -9.798 -13.132 17.097 1.00 98.19 85 ARG 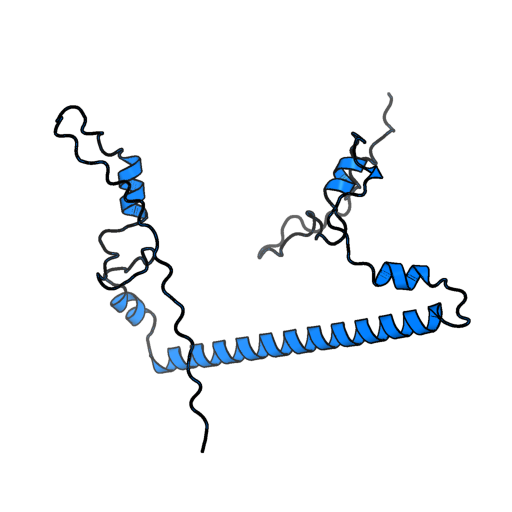A N 1
ATOM 645 C CA . ARG A 1 85 ? -9.069 -14.237 16.461 1.00 98.19 85 ARG A CA 1
ATOM 646 C C . ARG A 1 85 ? -9.469 -14.378 14.997 1.00 98.19 85 ARG A C 1
ATOM 648 O O . ARG A 1 85 ? -8.585 -14.471 14.144 1.00 98.19 85 ARG A O 1
ATOM 655 N N . ALA A 1 86 ? -10.766 -14.326 14.698 1.00 98.31 86 ALA A N 1
ATOM 656 C CA . ALA A 1 86 ? -11.282 -14.365 13.334 1.00 98.31 86 ALA A CA 1
ATOM 657 C C . ALA A 1 86 ? -10.772 -13.179 12.499 1.00 98.31 86 ALA A C 1
ATOM 659 O O . ALA A 1 86 ? -10.317 -13.364 11.371 1.00 98.31 86 ALA A O 1
ATOM 660 N N . TRP A 1 87 ? -10.752 -11.970 13.062 1.00 98.12 87 TRP A N 1
ATOM 661 C CA . TRP A 1 87 ? -10.236 -10.778 12.391 1.00 98.12 87 TRP A CA 1
ATOM 662 C C . TRP A 1 87 ? -8.733 -10.866 12.105 1.00 98.12 87 TRP A C 1
ATOM 664 O O . TRP A 1 87 ? -8.293 -10.602 10.983 1.00 98.12 87 TRP A O 1
ATOM 674 N N . LYS A 1 88 ? -7.930 -11.300 13.083 1.00 98.38 88 LYS A N 1
ATOM 675 C CA . LYS A 1 88 ? -6.483 -11.525 12.917 1.00 98.38 88 LYS A CA 1
ATOM 676 C C . LYS A 1 88 ? -6.207 -12.585 11.844 1.00 98.38 88 LYS A C 1
ATOM 678 O O . LYS A 1 88 ? -5.303 -12.405 11.021 1.00 98.38 88 LYS A O 1
ATOM 683 N N . LEU A 1 89 ? -7.000 -13.658 11.817 1.00 98.62 89 LEU A N 1
ATOM 684 C CA . LEU A 1 89 ? -6.939 -14.694 10.785 1.00 98.62 89 LEU A CA 1
ATOM 685 C C . LEU A 1 89 ? -7.266 -14.122 9.396 1.00 98.62 89 LEU A C 1
ATOM 687 O O . LEU A 1 89 ? -6.461 -14.268 8.476 1.00 98.62 89 LEU A O 1
ATOM 691 N N . PHE A 1 90 ? -8.372 -13.390 9.264 1.00 98.62 90 PHE A N 1
ATOM 692 C CA . PHE A 1 90 ? -8.771 -12.727 8.022 1.00 98.62 90 PHE A CA 1
ATOM 693 C C . PHE A 1 90 ? -7.689 -11.768 7.499 1.00 98.62 90 PHE A C 1
ATOM 695 O O . PHE A 1 90 ? -7.329 -11.793 6.320 1.00 98.62 90 PHE A O 1
ATOM 702 N N . GLN A 1 91 ? -7.096 -10.951 8.374 1.00 98.56 91 GLN A N 1
ATOM 703 C CA . GLN A 1 91 ? -5.996 -10.059 8.004 1.00 98.56 91 GLN A CA 1
ATOM 704 C C . GLN A 1 91 ? -4.754 -10.822 7.531 1.00 98.56 91 GLN A C 1
ATOM 706 O O . GLN A 1 91 ? -4.074 -10.375 6.603 1.00 98.56 91 GLN A O 1
ATOM 711 N N . ARG A 1 92 ? -4.428 -11.961 8.158 1.00 98.56 92 ARG A N 1
ATOM 712 C CA . ARG A 1 92 ? -3.331 -12.836 7.718 1.00 98.56 92 ARG A CA 1
ATOM 713 C C . ARG A 1 92 ? -3.592 -13.363 6.312 1.00 98.56 92 ARG A C 1
ATOM 715 O O . ARG A 1 92 ? -2.704 -13.271 5.470 1.00 98.56 92 ARG A O 1
ATOM 722 N N . GLU A 1 93 ? -4.795 -13.855 6.041 1.00 98.75 93 GLU A N 1
ATOM 723 C CA . GLU A 1 93 ? -5.174 -14.348 4.714 1.00 98.75 93 GLU A CA 1
ATOM 724 C C . GLU A 1 93 ? -5.145 -13.245 3.657 1.00 98.75 93 GLU A C 1
ATOM 726 O O . GLU A 1 93 ? -4.614 -13.450 2.568 1.00 98.75 93 GLU A O 1
ATOM 731 N N . LYS A 1 94 ? -5.645 -12.047 3.982 1.00 98.56 94 LYS A N 1
ATOM 732 C CA . LYS A 1 94 ? -5.580 -10.884 3.087 1.00 98.56 94 LYS A CA 1
ATOM 733 C C . LYS A 1 94 ? -4.133 -10.531 2.730 1.00 98.56 94 LYS A C 1
ATOM 735 O O . LYS A 1 94 ? -3.840 -10.282 1.562 1.00 98.56 94 LYS A O 1
ATOM 740 N N . ARG A 1 95 ? -3.221 -10.553 3.711 1.00 98.56 95 ARG A N 1
ATOM 741 C CA . ARG A 1 95 ? -1.783 -10.339 3.478 1.00 98.56 95 ARG A CA 1
ATOM 742 C C . ARG A 1 95 ? -1.169 -11.439 2.618 1.00 98.56 95 ARG A C 1
ATOM 744 O O . ARG A 1 95 ? -0.446 -11.113 1.685 1.00 98.56 95 ARG A O 1
ATOM 751 N N . ALA A 1 96 ? -1.484 -12.706 2.888 1.00 98.56 96 ALA A N 1
ATOM 752 C CA . ALA A 1 96 ? -0.979 -13.836 2.109 1.00 98.56 96 ALA A CA 1
ATOM 753 C C . ALA A 1 96 ? -1.435 -13.769 0.641 1.00 98.56 96 ALA A C 1
ATOM 755 O O . ALA A 1 96 ? -0.613 -13.887 -0.262 1.00 98.56 96 ALA A O 1
ATOM 756 N N . LYS A 1 97 ? -2.719 -13.478 0.396 1.00 98.62 97 LYS A N 1
ATOM 757 C CA . LYS A 1 97 ? -3.265 -13.283 -0.958 1.00 98.62 97 LYS A CA 1
ATOM 758 C C . LYS A 1 97 ? -2.586 -12.124 -1.689 1.00 98.62 97 LYS A C 1
ATOM 760 O O . LYS A 1 97 ? -2.241 -12.254 -2.858 1.00 98.62 97 LYS A O 1
ATOM 765 N N . HIS A 1 98 ? -2.372 -10.999 -1.004 1.00 98.50 98 HIS A N 1
ATOM 766 C CA . HIS A 1 98 ? -1.678 -9.853 -1.591 1.00 98.50 98 HIS A CA 1
ATOM 767 C C . HIS A 1 98 ? -0.210 -10.166 -1.913 1.00 98.50 98 HIS A C 1
ATOM 769 O O . HIS A 1 98 ? 0.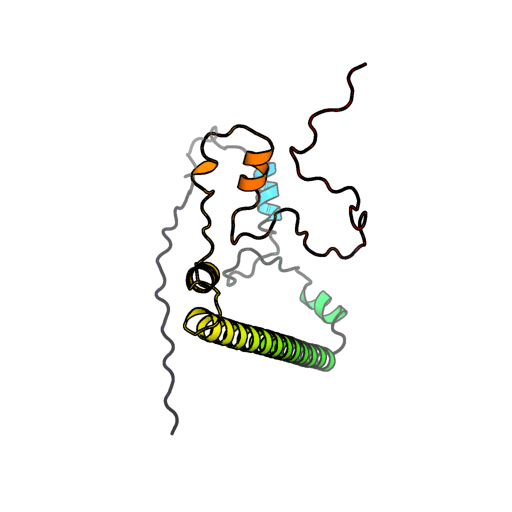264 -9.795 -2.982 1.00 98.50 98 HIS A O 1
ATOM 775 N N . ALA A 1 99 ? 0.493 -10.872 -1.024 1.00 98.56 99 ALA A N 1
ATOM 776 C CA . ALA A 1 99 ? 1.872 -11.298 -1.247 1.00 98.56 99 ALA A CA 1
ATOM 777 C C . ALA A 1 99 ? 1.985 -12.232 -2.460 1.00 98.56 99 ALA A C 1
ATOM 779 O O . ALA A 1 99 ? 2.783 -11.954 -3.347 1.00 98.56 99 ALA A O 1
ATOM 780 N N . ALA A 1 100 ? 1.120 -13.246 -2.559 1.00 98.62 100 ALA A N 1
ATOM 781 C CA . ALA A 1 100 ? 1.084 -14.153 -3.707 1.00 98.62 100 ALA A CA 1
ATOM 782 C C . ALA A 1 100 ? 0.801 -13.414 -5.029 1.00 98.62 100 ALA A C 1
ATOM 784 O O . ALA A 1 100 ? 1.435 -13.674 -6.047 1.00 98.62 100 ALA A O 1
ATOM 785 N N . ALA A 1 101 ? -0.116 -12.439 -5.018 1.00 98.44 101 ALA A N 1
ATOM 786 C CA . ALA A 1 101 ? -0.398 -11.625 -6.198 1.00 98.44 101 ALA A CA 1
ATOM 787 C C . ALA A 1 101 ? 0.783 -10.722 -6.598 1.00 98.44 101 ALA A C 1
ATOM 789 O O . ALA A 1 101 ? 0.999 -10.491 -7.786 1.00 98.44 101 ALA A O 1
ATOM 790 N N . LEU A 1 102 ? 1.534 -10.185 -5.631 1.00 98.25 102 LEU A N 1
ATOM 791 C CA . LEU A 1 102 ? 2.748 -9.412 -5.904 1.00 98.25 102 LEU A CA 1
ATOM 792 C C . LEU A 1 102 ? 3.875 -10.294 -6.443 1.00 98.25 102 LEU A C 1
ATOM 794 O O . LEU A 1 102 ? 4.545 -9.891 -7.387 1.00 98.25 102 LEU A O 1
ATOM 798 N N . GLU A 1 103 ? 4.054 -11.485 -5.879 1.00 98.56 103 GLU A N 1
ATOM 799 C CA . GLU A 1 103 ? 5.041 -12.464 -6.335 1.00 98.56 103 GLU A CA 1
ATOM 800 C C . GLU A 1 103 ? 4.771 -12.889 -7.781 1.00 98.56 103 GLU A C 1
ATOM 802 O O . GLU A 1 103 ? 5.672 -12.824 -8.610 1.00 98.56 103 GLU A O 1
ATOM 807 N N . ALA A 1 104 ? 3.515 -13.194 -8.124 1.00 98.44 104 ALA A N 1
ATOM 808 C CA . ALA A 1 104 ? 3.127 -13.515 -9.496 1.00 98.44 104 ALA A CA 1
ATOM 809 C C . ALA A 1 104 ? 3.410 -12.361 -10.476 1.00 98.44 104 ALA A C 1
ATOM 811 O O . ALA A 1 104 ? 3.909 -12.587 -11.577 1.00 98.44 104 ALA A O 1
ATOM 812 N N . LYS A 1 105 ? 3.135 -11.111 -10.072 1.00 98.38 105 LYS A N 1
ATOM 813 C CA . LYS A 1 105 ? 3.453 -9.922 -10.884 1.00 98.38 105 LYS A CA 1
ATOM 814 C C . LYS A 1 105 ? 4.957 -9.742 -11.072 1.00 98.38 105 LYS A C 1
ATOM 816 O O . LYS A 1 105 ? 5.385 -9.378 -12.160 1.00 98.38 105 LYS A O 1
ATOM 821 N N . LEU A 1 106 ? 5.744 -9.980 -10.025 1.00 98.31 106 LEU A N 1
ATOM 822 C CA . LEU A 1 106 ? 7.198 -9.880 -10.087 1.00 98.31 106 LEU A CA 1
ATOM 823 C C . LEU A 1 106 ? 7.791 -10.980 -10.972 1.00 98.31 106 LEU A C 1
ATOM 825 O O . LEU A 1 106 ? 8.634 -10.673 -11.804 1.00 98.31 106 LEU A O 1
ATOM 829 N N . ALA A 1 107 ? 7.316 -12.220 -10.852 1.00 98.44 107 ALA A N 1
ATOM 830 C CA . ALA A 1 107 ? 7.737 -13.320 -11.715 1.00 98.44 107 ALA A CA 1
ATOM 831 C C . ALA A 1 107 ? 7.457 -13.016 -13.195 1.00 98.44 107 ALA A C 1
ATOM 833 O O . ALA A 1 107 ? 8.356 -13.130 -14.021 1.00 98.44 107 ALA A O 1
ATOM 834 N N . ALA A 1 108 ? 6.251 -12.532 -13.515 1.00 98.44 108 ALA A N 1
ATOM 835 C CA . ALA A 1 108 ? 5.900 -12.122 -14.875 1.00 98.44 108 ALA A CA 1
ATOM 836 C C . ALA A 1 108 ? 6.765 -10.956 -15.391 1.00 98.44 108 ALA A C 1
ATOM 838 O O . ALA A 1 108 ? 7.121 -10.917 -16.563 1.00 98.44 108 ALA A O 1
ATOM 839 N N . MET A 1 109 ? 7.122 -10.005 -14.521 1.00 96.94 109 MET A N 1
ATOM 840 C CA . MET A 1 109 ? 8.024 -8.905 -14.871 1.00 96.94 109 MET A CA 1
ATOM 841 C C . MET A 1 109 ? 9.444 -9.403 -15.168 1.00 96.94 109 MET A C 1
ATOM 843 O O . MET A 1 109 ? 10.059 -8.929 -16.118 1.00 96.94 109 MET A O 1
ATOM 847 N N . VAL A 1 110 ? 9.964 -10.343 -14.372 1.00 97.12 110 VAL A N 1
ATOM 848 C CA . VAL A 1 110 ? 11.292 -10.939 -14.590 1.00 97.12 110 VAL A CA 1
ATOM 849 C C . VAL A 1 110 ? 11.327 -11.692 -15.916 1.00 97.12 110 VAL A C 1
ATOM 851 O O . VAL A 1 110 ? 12.221 -11.434 -16.713 1.00 97.12 110 VAL A O 1
ATOM 854 N N . ASP A 1 111 ? 10.326 -12.531 -16.189 1.00 98.00 111 ASP A N 1
ATOM 855 C CA . ASP A 1 111 ? 10.218 -13.276 -17.451 1.00 98.00 111 ASP 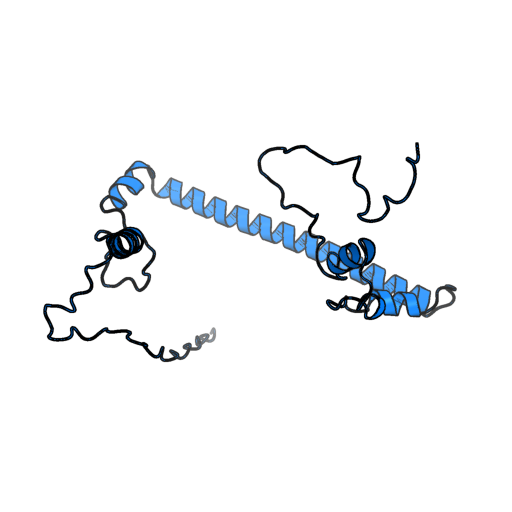A CA 1
ATOM 856 C C . ASP A 1 111 ? 10.182 -12.334 -18.668 1.00 98.00 111 ASP A C 1
ATOM 858 O O . ASP A 1 111 ? 10.954 -12.493 -19.612 1.00 98.00 111 ASP A O 1
ATOM 862 N N . ALA A 1 112 ? 9.390 -11.258 -18.597 1.00 96.44 112 ALA A N 1
ATOM 863 C CA . ALA A 1 112 ? 9.344 -10.242 -19.649 1.00 96.44 112 ALA A CA 1
ATOM 864 C C . ALA A 1 112 ? 10.689 -9.512 -19.849 1.00 96.44 112 ALA A C 1
ATOM 866 O O . ALA A 1 112 ? 11.070 -9.211 -20.981 1.00 96.44 112 ALA A O 1
ATOM 867 N N . CYS A 1 113 ? 11.424 -9.217 -18.771 1.00 93.94 113 CYS A N 1
ATOM 868 C CA . CYS A 1 113 ? 12.756 -8.615 -18.869 1.00 93.94 113 CYS A CA 1
ATOM 869 C C . CYS A 1 113 ? 13.782 -9.581 -19.475 1.00 93.94 113 CYS A C 1
ATOM 871 O O . CYS A 1 113 ? 14.616 -9.151 -20.272 1.00 93.94 113 CYS A O 1
ATOM 873 N N . GLU A 1 114 ? 13.726 -10.868 -19.126 1.00 94.38 114 GLU A N 1
ATOM 874 C CA . GLU A 1 114 ? 14.581 -11.895 -19.727 1.00 94.38 114 GLU A CA 1
ATOM 875 C C . GLU A 1 114 ? 14.278 -12.078 -21.215 1.00 94.38 114 GLU A C 1
ATOM 877 O O . GLU A 1 114 ? 15.199 -12.196 -22.022 1.00 94.38 114 GLU A O 1
ATOM 882 N N . GLU A 1 115 ? 13.002 -12.077 -21.604 1.00 93.38 115 GLU A N 1
ATOM 883 C CA . GLU A 1 115 ? 12.600 -12.112 -23.010 1.00 93.38 115 GLU A CA 1
ATOM 884 C C . GLU A 1 115 ? 13.128 -10.885 -23.765 1.00 93.38 115 GLU A C 1
ATOM 886 O O . GLU A 1 115 ? 13.712 -11.025 -24.843 1.00 93.38 115 GLU A O 1
ATOM 891 N N . LEU A 1 116 ? 13.007 -9.691 -23.178 1.00 92.62 116 LEU A N 1
ATOM 892 C CA . LEU A 1 116 ? 13.531 -8.458 -23.763 1.00 92.62 116 LEU A CA 1
ATOM 893 C C . LEU A 1 116 ? 15.056 -8.505 -23.950 1.00 92.62 116 LEU A C 1
ATOM 895 O O . LEU A 1 116 ? 15.557 -8.067 -24.988 1.00 92.62 116 LEU A O 1
ATOM 899 N N . ASP A 1 117 ? 15.801 -9.052 -22.989 1.00 91.25 117 ASP A N 1
ATOM 900 C CA . ASP A 1 117 ? 17.251 -9.237 -23.114 1.00 91.25 117 ASP A CA 1
ATOM 901 C C . ASP A 1 117 ? 17.594 -10.211 -24.253 1.00 91.25 117 ASP A C 1
ATOM 903 O O . ASP A 1 117 ? 18.408 -9.897 -25.121 1.00 91.25 117 ASP A O 1
ATOM 907 N N . ARG A 1 118 ? 16.895 -11.353 -24.343 1.00 90.56 118 ARG A N 1
ATOM 908 C CA . ARG A 1 118 ? 17.088 -12.331 -25.432 1.00 90.56 118 ARG A CA 1
ATOM 909 C C . ARG A 1 118 ? 16.855 -11.709 -26.813 1.00 90.56 118 ARG A C 1
ATOM 911 O O . ARG A 1 118 ? 17.650 -11.936 -27.724 1.00 90.56 118 ARG A O 1
ATOM 918 N N . VAL A 1 119 ? 15.791 -10.920 -26.974 1.00 91.06 119 VAL A N 1
ATOM 919 C CA . VAL A 1 119 ? 15.445 -10.273 -28.254 1.00 91.06 119 VAL A CA 1
ATOM 920 C C . VAL A 1 119 ? 16.446 -9.177 -28.625 1.00 91.06 119 VAL A C 1
ATOM 922 O O . VAL A 1 119 ? 16.787 -9.040 -29.799 1.00 91.06 119 VAL A O 1
ATOM 925 N N . THR A 1 120 ? 16.932 -8.407 -27.648 1.00 89.38 120 THR A N 1
ATOM 926 C CA . THR A 1 120 ? 17.843 -7.272 -27.890 1.00 89.38 120 THR A CA 1
ATOM 927 C C . THR A 1 120 ? 19.319 -7.662 -28.003 1.00 89.38 120 THR A C 1
ATOM 929 O O . THR A 1 120 ? 20.089 -6.943 -28.641 1.00 89.38 120 THR A O 1
ATOM 932 N N . SER A 1 121 ? 19.716 -8.794 -27.417 1.00 84.06 121 SER A N 1
ATOM 933 C CA . SER A 1 121 ? 21.069 -9.360 -27.510 1.00 84.06 121 SER A CA 1
ATOM 934 C C . SER A 1 121 ? 21.262 -10.291 -28.724 1.00 84.06 121 SER A C 1
ATOM 936 O O . SER A 1 121 ? 22.400 -10.621 -29.056 1.00 84.06 121 SER A O 1
ATOM 938 N N . GLY A 1 122 ? 20.177 -10.715 -29.388 1.00 75.62 122 GLY A N 1
ATOM 939 C CA . GLY A 1 122 ? 20.182 -11.613 -30.554 1.00 75.62 122 GLY A CA 1
ATOM 940 C C . GLY A 1 122 ? 19.793 -10.954 -31.890 1.00 75.62 122 GLY A C 1
ATOM 941 O O . GLY A 1 122 ? 19.873 -9.742 -32.063 1.00 75.62 122 GLY A O 1
ATOM 942 N N . GLU A 1 123 ? 19.329 -11.765 -32.849 1.00 59.41 123 GLU A N 1
ATOM 943 C CA . GLU A 1 123 ? 18.935 -11.374 -34.224 1.00 59.41 123 GLU A CA 1
ATOM 944 C C . GLU A 1 123 ? 17.635 -10.538 -34.317 1.00 59.41 123 GLU A C 1
ATOM 946 O O . GLU A 1 123 ? 17.128 -10.283 -35.408 1.00 59.41 123 GLU A O 1
ATOM 951 N N . GLY A 1 124 ? 17.074 -10.091 -33.190 1.00 61.75 124 GLY A N 1
ATOM 952 C CA . GLY A 1 124 ? 15.726 -9.520 -33.099 1.00 61.75 124 GLY A CA 1
ATOM 953 C C . GLY A 1 124 ? 15.530 -8.128 -33.709 1.00 61.75 124 GLY A C 1
ATOM 954 O O . GLY A 1 124 ? 14.438 -7.578 -33.608 1.00 61.75 124 GLY A O 1
ATOM 955 N N . GLY A 1 125 ? 16.552 -7.516 -34.313 1.00 69.38 125 GLY A N 1
ATOM 956 C CA . GLY A 1 125 ? 16.464 -6.199 -34.968 1.00 69.38 125 GLY A CA 1
ATOM 957 C C . GLY A 1 125 ? 16.173 -5.009 -34.036 1.00 69.38 125 GLY A C 1
ATOM 958 O O . GLY A 1 125 ? 16.236 -3.859 -34.472 1.00 69.38 125 GLY A O 1
ATOM 959 N N . VAL A 1 126 ? 15.890 -5.252 -32.752 1.00 79.31 126 VAL A N 1
ATOM 960 C CA . VAL A 1 126 ? 15.672 -4.230 -31.726 1.00 79.31 126 VAL A CA 1
ATOM 961 C C . VAL A 1 126 ? 16.998 -3.940 -31.032 1.00 79.31 126 VAL A C 1
ATOM 963 O O . VAL A 1 126 ? 17.613 -4.822 -30.442 1.00 79.31 126 VAL A O 1
ATOM 966 N N . GLY A 1 127 ? 17.454 -2.690 -31.090 1.00 84.94 127 GLY A N 1
ATOM 967 C CA . GLY A 1 127 ? 18.716 -2.305 -30.461 1.00 84.94 127 GLY A CA 1
ATOM 968 C C . GLY A 1 127 ? 18.681 -2.409 -28.930 1.00 84.94 127 GLY A C 1
ATOM 969 O O . GLY A 1 127 ? 17.683 -2.068 -28.294 1.00 84.94 127 GLY A O 1
ATOM 970 N N . ARG A 1 128 ? 19.827 -2.766 -28.337 1.00 88.00 128 ARG A N 1
ATOM 971 C CA . ARG A 1 128 ? 20.062 -2.893 -26.882 1.00 88.00 128 ARG A CA 1
ATOM 972 C C . ARG A 1 128 ? 19.591 -1.706 -26.027 1.00 88.00 128 ARG A C 1
ATOM 974 O O . ARG A 1 128 ? 19.213 -1.890 -24.874 1.00 88.00 128 ARG A O 1
ATOM 981 N N . HIS A 1 129 ? 19.537 -0.504 -26.603 1.00 89.06 129 HIS A N 1
ATOM 982 C CA . HIS A 1 129 ? 19.059 0.714 -25.939 1.00 89.06 129 HIS A CA 1
ATOM 983 C C . HIS A 1 129 ? 17.643 0.593 -25.338 1.00 89.06 129 HIS A C 1
ATOM 985 O O . HIS A 1 129 ? 17.329 1.291 -24.375 1.00 89.06 129 HIS A O 1
ATOM 991 N N . VAL A 1 130 ? 16.777 -0.276 -25.880 1.00 90.19 130 VAL A N 1
ATOM 992 C CA . VAL A 1 130 ? 15.425 -0.501 -25.336 1.00 90.19 130 VAL A CA 1
ATOM 993 C C . VAL A 1 130 ? 15.491 -1.200 -23.980 1.00 90.19 130 VAL A C 1
ATOM 995 O O . VAL A 1 130 ? 14.844 -0.755 -23.032 1.00 90.19 130 VAL A O 1
ATOM 998 N N . PHE A 1 131 ? 16.309 -2.249 -23.870 1.00 91.06 131 PHE A N 1
ATOM 999 C CA . PHE A 1 131 ? 16.548 -2.954 -22.612 1.00 91.06 131 PHE A CA 1
ATOM 1000 C C . PHE A 1 131 ? 17.213 -2.035 -21.581 1.00 91.06 131 PHE A C 1
ATOM 1002 O O . PHE A 1 131 ? 16.751 -1.931 -20.446 1.00 91.06 131 PHE A O 1
ATOM 1009 N N . GLU A 1 132 ? 18.241 -1.287 -21.993 1.00 90.69 132 GLU A N 1
ATOM 1010 C CA . GLU A 1 132 ? 18.930 -0.327 -21.121 1.00 90.69 132 GLU A CA 1
ATOM 1011 C C . GLU A 1 132 ? 17.980 0.746 -20.578 1.00 90.69 132 GLU A C 1
ATOM 1013 O O . GLU A 1 132 ? 18.031 1.075 -19.394 1.00 90.69 132 GLU A O 1
ATOM 1018 N N . ARG A 1 133 ? 17.064 1.251 -21.414 1.00 89.06 133 ARG A N 1
ATOM 1019 C CA . ARG A 1 133 ? 16.045 2.217 -20.991 1.00 89.06 133 ARG A CA 1
ATOM 1020 C C . ARG A 1 133 ? 15.015 1.606 -20.044 1.00 89.06 133 ARG A C 1
ATOM 1022 O O . ARG A 1 133 ? 14.607 2.282 -19.107 1.00 89.06 133 ARG A O 1
ATOM 1029 N N . ALA A 1 134 ? 14.588 0.364 -20.268 1.00 89.25 134 ALA A N 1
ATOM 1030 C CA . ALA A 1 134 ? 13.642 -0.320 -19.385 1.00 89.25 134 ALA A CA 1
ATOM 1031 C C . ALA A 1 134 ? 14.242 -0.601 -17.996 1.00 89.25 134 ALA A C 1
ATOM 1033 O O . ALA A 1 134 ? 13.550 -0.485 -16.987 1.00 89.25 134 ALA A O 1
ATOM 1034 N N . MET A 1 135 ? 15.539 -0.917 -17.943 1.00 90.38 135 MET A N 1
ATOM 1035 C CA . MET A 1 135 ? 16.285 -1.139 -16.699 1.00 90.38 135 MET A CA 1
ATOM 1036 C C . MET A 1 135 ? 16.759 0.159 -16.033 1.00 90.38 135 MET A C 1
ATOM 1038 O O . MET A 1 135 ? 17.215 0.134 -14.884 1.00 90.38 135 MET A O 1
ATOM 1042 N N . ALA A 1 136 ? 16.662 1.297 -16.725 1.00 88.62 136 ALA A N 1
ATOM 1043 C CA . ALA A 1 136 ? 17.023 2.586 -16.166 1.00 88.62 136 ALA A CA 1
ATOM 1044 C C . ALA A 1 136 ? 16.108 2.923 -14.983 1.00 88.62 136 ALA A C 1
ATOM 1046 O O . ALA A 1 136 ? 14.879 2.861 -15.055 1.00 88.62 136 ALA A O 1
ATOM 1047 N N . ARG A 1 137 ? 16.716 3.317 -13.863 1.00 84.19 137 ARG A N 1
ATOM 1048 C CA . ARG A 1 137 ? 15.960 3.796 -12.710 1.00 84.19 137 ARG A CA 1
ATOM 1049 C C . ARG A 1 137 ? 15.306 5.125 -13.075 1.00 84.19 137 ARG A C 1
ATOM 1051 O O . ARG A 1 137 ? 15.998 6.042 -13.511 1.00 84.19 137 ARG A O 1
ATOM 1058 N N . ALA A 1 138 ? 14.002 5.237 -12.835 1.00 79.56 138 ALA A N 1
ATOM 1059 C CA . ALA A 1 138 ? 13.290 6.494 -13.017 1.00 79.56 138 ALA A CA 1
ATOM 1060 C C . ALA A 1 138 ? 13.994 7.630 -12.252 1.00 79.56 138 ALA A C 1
ATOM 1062 O O . ALA A 1 138 ? 14.286 7.499 -11.056 1.00 79.56 138 ALA A O 1
ATOM 1063 N N . SER A 1 139 ? 14.292 8.723 -12.955 1.00 74.31 139 SER A N 1
ATOM 1064 C CA . SER A 1 139 ? 14.908 9.901 -12.353 1.00 74.31 139 SER A CA 1
ATOM 1065 C C . SER A 1 139 ? 13.841 10.793 -11.732 1.00 74.31 139 SER A C 1
ATOM 1067 O O . SER A 1 139 ? 12.899 11.202 -12.402 1.00 74.31 139 SER A O 1
ATOM 1069 N N . PHE A 1 140 ? 14.025 11.161 -10.464 1.00 69.06 140 PHE A N 1
ATOM 1070 C CA . PHE A 1 140 ? 13.154 12.122 -9.780 1.00 69.06 140 PHE A CA 1
ATOM 1071 C C . PHE A 1 140 ? 13.521 13.585 -10.074 1.00 69.06 140 PHE A C 1
ATOM 1073 O O . PHE A 1 140 ? 12.951 14.493 -9.468 1.00 69.06 140 PHE A O 1
ATOM 1080 N N . SER A 1 141 ? 14.489 13.840 -10.961 1.00 67.50 141 SER A N 1
ATOM 1081 C CA . SER A 1 141 ? 14.813 15.195 -11.404 1.00 67.50 141 SER A CA 1
ATOM 1082 C C . SER A 1 141 ? 13.966 15.586 -12.618 1.00 67.50 141 SER A C 1
ATOM 1084 O O . SER A 1 141 ? 13.766 14.766 -13.518 1.00 67.50 141 SER A O 1
ATOM 1086 N N . PRO A 1 142 ? 13.478 16.838 -12.691 1.00 64.44 142 PRO A N 1
ATOM 1087 C CA . PRO A 1 142 ? 12.932 17.343 -13.940 1.00 64.44 142 PRO A CA 1
ATOM 1088 C C . PRO A 1 142 ? 14.039 17.282 -15.004 1.00 64.44 142 PRO A C 1
ATOM 1090 O O . PRO A 1 142 ? 15.184 17.627 -14.689 1.00 64.44 142 PRO A O 1
ATOM 1093 N N . PRO A 1 143 ? 13.739 16.844 -16.239 1.00 66.56 143 PRO A N 1
ATOM 1094 C CA . PRO A 1 143 ? 14.731 16.849 -17.303 1.00 66.56 143 PRO A CA 1
ATOM 1095 C C . PRO A 1 143 ? 15.306 18.260 -17.466 1.00 66.56 143 PRO A C 1
ATOM 1097 O O . PRO A 1 143 ? 14.567 19.249 -17.413 1.00 66.56 143 PRO A O 1
ATOM 1100 N N . GLU A 1 144 ? 16.630 18.352 -17.631 1.00 67.44 144 GLU A N 1
ATOM 1101 C CA . GLU A 1 144 ? 17.358 19.631 -17.676 1.00 67.44 144 GLU A CA 1
ATOM 1102 C C . GLU A 1 144 ? 16.791 20.583 -18.744 1.00 67.44 144 GLU A C 1
ATOM 1104 O O . GLU A 1 144 ? 16.769 21.799 -18.551 1.00 67.44 144 GLU A O 1
ATOM 1109 N N . ASP A 1 145 ? 16.189 20.019 -19.795 1.00 65.19 145 ASP A N 1
ATOM 1110 C CA . ASP A 1 145 ? 15.516 20.718 -20.891 1.00 65.19 145 ASP A CA 1
ATOM 1111 C C . ASP A 1 145 ? 14.299 21.566 -20.481 1.00 65.19 145 ASP A C 1
ATOM 1113 O O . ASP A 1 145 ? 13.797 22.349 -21.297 1.00 65.19 145 ASP A O 1
ATOM 1117 N N . ILE A 1 146 ? 13.775 21.410 -19.260 1.00 61.53 146 ILE A N 1
ATOM 1118 C CA . ILE A 1 146 ? 12.631 22.181 -18.739 1.00 61.53 146 ILE A CA 1
ATOM 1119 C C . ILE A 1 146 ? 13.100 23.417 -17.961 1.00 61.53 146 ILE A C 1
ATOM 1121 O O . ILE A 1 146 ? 12.355 24.394 -17.833 1.00 61.53 146 ILE A O 1
ATOM 1125 N N . LYS A 1 147 ? 14.349 23.429 -17.480 1.00 61.81 147 LYS A N 1
ATOM 1126 C CA . LYS A 1 147 ? 14.876 24.488 -16.616 1.00 61.81 147 LYS A CA 1
ATOM 1127 C C . LYS A 1 147 ? 14.949 25.813 -17.384 1.00 61.81 147 LYS A C 1
ATOM 1129 O O . LYS A 1 147 ? 15.844 26.045 -18.185 1.00 61.81 147 LYS A O 1
ATOM 1134 N N . GLY A 1 148 ? 13.979 26.693 -17.134 1.00 62.81 148 GLY A N 1
ATOM 1135 C CA . GLY A 1 148 ? 13.894 28.027 -17.745 1.00 62.81 148 GLY A CA 1
ATOM 1136 C C . GLY A 1 148 ? 12.782 28.205 -18.782 1.00 62.81 148 GLY A C 1
ATOM 1137 O O . GLY A 1 148 ? 12.496 29.342 -19.163 1.00 62.81 148 GLY A O 1
ATOM 1138 N N . LYS A 1 149 ? 12.082 27.138 -19.190 1.00 67.06 149 LYS A N 1
ATOM 1139 C CA . LYS A 1 149 ? 10.901 27.258 -20.058 1.00 67.06 149 LYS A CA 1
ATOM 1140 C C . LYS A 1 149 ? 9.705 27.704 -19.216 1.00 67.06 149 LYS A C 1
ATOM 1142 O O . LYS A 1 149 ? 9.136 26.933 -18.457 1.00 67.06 149 LYS A O 1
ATOM 1147 N N . LYS A 1 150 ? 9.299 28.969 -19.328 1.00 64.69 150 LYS A N 1
ATOM 1148 C CA . LYS A 1 150 ? 8.087 29.482 -18.667 1.00 64.69 150 LYS A CA 1
ATOM 1149 C C . LYS A 1 150 ? 6.882 29.233 -19.573 1.00 64.69 150 LYS A C 1
ATOM 1151 O O . LYS A 1 150 ? 6.557 30.058 -20.417 1.00 64.69 150 LYS A O 1
ATOM 1156 N N . GLY A 1 151 ? 6.234 28.081 -19.411 1.00 74.12 151 GLY A N 1
ATOM 1157 C CA . GLY A 1 151 ? 5.044 27.703 -20.177 1.00 74.12 151 GLY A CA 1
ATOM 1158 C C . GLY A 1 151 ? 4.127 26.755 -19.407 1.00 74.12 151 GLY A C 1
ATOM 1159 O O . GLY A 1 151 ? 4.539 26.110 -18.445 1.00 74.12 151 GLY A O 1
ATOM 1160 N N . SER A 1 152 ? 2.871 26.659 -19.837 1.00 71.06 152 SER A N 1
ATOM 1161 C CA . SER A 1 152 ? 1.901 25.672 -19.333 1.00 71.06 152 SER A CA 1
ATOM 1162 C C . SER A 1 152 ? 2.392 24.230 -19.527 1.00 71.06 152 SER A C 1
ATOM 1164 O O . SER A 1 152 ? 2.163 23.386 -18.665 1.00 71.06 152 SER A O 1
ATOM 1166 N N . GLU A 1 153 ? 3.146 23.978 -20.599 1.00 72.50 153 GLU A N 1
ATOM 1167 C CA . GLU A 1 153 ? 3.820 22.704 -20.868 1.00 72.50 153 GLU A CA 1
ATOM 1168 C C . GLU A 1 153 ? 4.941 22.384 -19.867 1.00 72.50 153 GLU A C 1
ATOM 1170 O O . GLU A 1 153 ? 5.027 21.252 -19.391 1.00 72.50 153 GLU A O 1
ATOM 1175 N N . ALA A 1 154 ? 5.752 23.377 -19.490 1.00 73.25 154 ALA A N 1
ATOM 1176 C CA . ALA A 1 154 ? 6.788 23.195 -18.476 1.00 73.25 154 ALA A CA 1
ATOM 1177 C C . ALA A 1 154 ? 6.172 22.867 -17.111 1.00 73.25 154 ALA A C 1
ATOM 1179 O O . ALA A 1 154 ? 6.573 21.897 -16.479 1.00 73.25 154 ALA A O 1
ATOM 1180 N N . ARG A 1 155 ? 5.102 23.575 -16.720 1.00 71.12 155 ARG A N 1
ATOM 1181 C CA . ARG A 1 155 ? 4.350 23.266 -15.491 1.00 71.12 155 ARG A CA 1
ATOM 1182 C C . ARG A 1 155 ? 3.746 21.860 -15.505 1.00 71.12 155 ARG A C 1
ATOM 1184 O O . ARG A 1 155 ? 3.687 21.211 -14.468 1.00 71.12 155 ARG A O 1
ATOM 1191 N N . PHE A 1 156 ? 3.285 21.376 -16.659 1.00 73.25 156 PHE A N 1
ATOM 1192 C CA . PHE A 1 156 ? 2.728 20.027 -16.777 1.00 73.25 156 PHE A CA 1
ATOM 1193 C C . PHE A 1 156 ? 3.789 18.939 -16.566 1.00 73.25 156 PHE A C 1
ATOM 1195 O O . PHE A 1 156 ? 3.540 17.968 -15.853 1.00 73.25 156 PHE A O 1
ATOM 1202 N N . LEU A 1 157 ? 4.968 19.112 -17.164 1.00 72.12 157 LEU A N 1
ATOM 1203 C CA . LEU A 1 157 ? 6.084 18.180 -17.011 1.00 72.12 157 LEU A CA 1
ATOM 1204 C C . LEU A 1 157 ? 6.710 18.256 -15.608 1.00 72.12 157 LEU A C 1
ATOM 1206 O O . LEU A 1 157 ? 7.037 17.222 -15.036 1.00 72.12 157 LEU A O 1
ATOM 1210 N N . GLU A 1 158 ? 6.785 19.444 -15.001 1.00 70.75 158 GLU A N 1
ATOM 1211 C CA . GLU A 1 158 ? 7.207 19.625 -13.601 1.00 70.75 158 GLU A CA 1
ATOM 1212 C C . GLU A 1 158 ? 6.277 18.908 -12.609 1.00 70.75 158 GLU A C 1
ATOM 1214 O O . GLU A 1 158 ? 6.720 18.398 -11.581 1.00 70.75 158 GLU A O 1
ATOM 1219 N N . VAL A 1 159 ? 4.975 18.850 -12.903 1.00 71.56 159 VAL A N 1
ATOM 1220 C CA . VAL A 1 159 ? 3.989 18.170 -12.051 1.00 71.56 159 VAL A CA 1
ATOM 1221 C C . VAL A 1 159 ? 4.046 16.644 -12.195 1.00 71.56 159 VAL A C 1
ATOM 1223 O O . VAL A 1 159 ? 3.681 15.934 -11.254 1.00 71.56 159 VAL A O 1
ATOM 1226 N N . ARG A 1 160 ? 4.504 16.132 -13.341 1.00 76.56 160 ARG A N 1
ATOM 1227 C CA . ARG A 1 160 ? 4.568 14.700 -13.670 1.00 76.56 160 ARG A CA 1
ATOM 1228 C C . ARG A 1 160 ? 6.014 14.241 -13.843 1.00 76.56 160 ARG A C 1
ATOM 1230 O O . ARG A 1 160 ? 6.408 13.810 -14.923 1.00 76.56 160 ARG A O 1
ATOM 1237 N N . LEU A 1 161 ? 6.787 14.342 -12.765 1.00 78.69 161 LEU A N 1
ATOM 1238 C CA . LEU A 1 161 ? 8.143 13.798 -12.724 1.00 78.69 161 LEU A CA 1
ATOM 1239 C C . LEU A 1 161 ? 8.116 12.285 -12.961 1.00 78.69 161 LEU A C 1
ATOM 1241 O O . LEU A 1 161 ? 7.245 11.577 -12.447 1.00 78.69 161 LEU A O 1
ATOM 1245 N N . GLU A 1 162 ? 9.080 11.801 -13.737 1.00 78.38 162 GLU A N 1
ATOM 1246 C CA . GLU A 1 162 ? 9.233 10.381 -14.024 1.00 78.38 162 GLU A CA 1
ATOM 1247 C C . GLU A 1 162 ? 9.461 9.595 -12.722 1.00 78.38 162 GLU A C 1
ATOM 1249 O O . GLU A 1 162 ? 10.144 10.042 -11.802 1.00 78.38 162 GLU A O 1
ATOM 1254 N N . GLY A 1 163 ? 8.809 8.438 -12.593 1.00 80.12 163 GLY A N 1
ATOM 1255 C CA . GLY A 1 163 ? 8.859 7.627 -11.372 1.00 80.12 163 GLY A CA 1
ATOM 1256 C C . GLY A 1 163 ? 8.011 8.132 -10.201 1.00 80.12 163 GLY A C 1
ATOM 1257 O O . GLY A 1 163 ? 7.895 7.419 -9.205 1.00 80.12 163 GLY A O 1
ATOM 1258 N N . MET A 1 164 ? 7.382 9.309 -10.298 1.00 85.19 164 MET A N 1
ATOM 1259 C CA . MET A 1 164 ? 6.432 9.791 -9.295 1.00 85.19 164 MET A CA 1
ATOM 1260 C C . MET A 1 164 ? 4.988 9.549 -9.744 1.00 85.19 164 MET A C 1
ATOM 1262 O O . MET A 1 164 ? 4.649 9.677 -10.921 1.00 85.19 164 MET A O 1
ATOM 1266 N N . TRP A 1 165 ? 4.109 9.205 -8.800 1.00 84.88 165 TRP A N 1
ATOM 1267 C CA . TRP A 1 165 ? 2.689 9.050 -9.112 1.00 84.88 165 TRP A CA 1
ATOM 1268 C C . TRP A 1 165 ? 2.081 10.387 -9.562 1.00 84.88 165 TRP A C 1
ATOM 1270 O O . TRP A 1 165 ? 2.334 11.419 -8.927 1.00 84.88 165 TRP A O 1
ATOM 1280 N N . PRO A 1 166 ? 1.263 10.398 -10.631 1.00 86.56 166 PRO A N 1
ATOM 1281 C CA . PRO A 1 166 ? 0.603 11.613 -11.085 1.00 86.56 166 PRO A CA 1
ATOM 1282 C C . PRO A 1 166 ? -0.253 12.228 -9.978 1.00 86.56 166 PRO A C 1
ATOM 1284 O O . PRO A 1 166 ? -1.046 11.544 -9.343 1.00 86.56 166 PRO A O 1
ATOM 1287 N N . ARG A 1 167 ? -0.194 13.550 -9.796 1.00 83.19 167 ARG A N 1
ATOM 1288 C CA . ARG A 1 167 ? -1.047 14.238 -8.803 1.00 83.19 167 ARG A CA 1
ATOM 1289 C C . ARG A 1 167 ? -2.547 14.117 -9.088 1.00 83.19 167 ARG A C 1
ATOM 1291 O O . ARG A 1 167 ? -3.367 14.328 -8.203 1.00 83.19 167 ARG A O 1
ATOM 1298 N N . GLU A 1 168 ? -2.895 13.790 -10.328 1.00 84.25 168 GLU A N 1
ATOM 1299 C CA . GLU A 1 168 ? -4.267 13.549 -10.772 1.00 84.25 168 GLU A CA 1
ATOM 1300 C C . GLU A 1 168 ? -4.767 12.134 -10.433 1.00 84.25 168 GLU A C 1
ATOM 1302 O O . GLU A 1 168 ? -5.962 11.884 -10.553 1.00 84.25 168 GLU A O 1
ATOM 1307 N N . SER A 1 169 ? -3.906 11.207 -9.986 1.00 87.69 169 SER A N 1
ATOM 1308 C CA . SER A 1 169 ? -4.362 9.902 -9.494 1.00 87.69 169 SER A CA 1
ATOM 1309 C C . SER A 1 169 ? -4.933 10.060 -8.086 1.00 87.69 169 SER A C 1
ATOM 1311 O O . SER A 1 169 ? -4.191 10.270 -7.126 1.00 87.69 169 SER A O 1
ATOM 1313 N N . TRP A 1 170 ? -6.256 10.006 -7.968 1.00 85.94 170 TRP A N 1
ATOM 1314 C CA . TRP A 1 170 ? -6.948 10.209 -6.697 1.00 85.94 170 TRP A CA 1
ATOM 1315 C C . TRP A 1 170 ? -7.011 8.921 -5.877 1.00 85.94 170 TRP A C 1
ATOM 1317 O O . TRP A 1 170 ? -7.071 7.817 -6.420 1.00 85.94 170 TRP A O 1
ATOM 1327 N N . VAL A 1 171 ? -7.034 9.077 -4.553 1.00 92.19 171 VAL A N 1
ATOM 1328 C CA . VAL A 1 171 ? -7.311 7.971 -3.631 1.00 92.19 171 VAL A 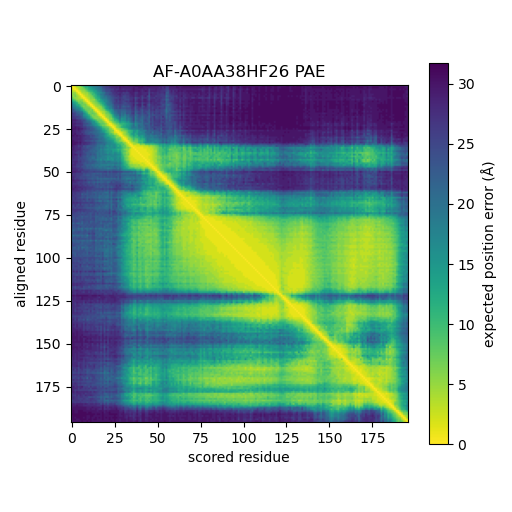CA 1
ATOM 1329 C C . VAL A 1 171 ? -8.805 7.635 -3.715 1.00 92.19 171 VAL A C 1
ATOM 1331 O O . VAL A 1 171 ? -9.619 8.561 -3.712 1.00 92.19 171 VAL A O 1
ATOM 1334 N N . PRO A 1 172 ? -9.187 6.347 -3.786 1.00 92.56 172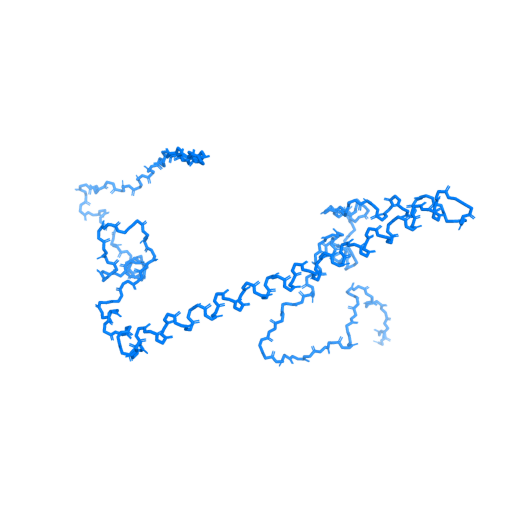 PRO A N 1
ATOM 1335 C CA . PRO A 1 172 ? -10.591 5.953 -3.777 1.00 92.56 172 PRO A CA 1
ATOM 1336 C C . PRO A 1 172 ? -11.343 6.526 -2.567 1.00 92.56 172 PRO A C 1
ATOM 1338 O O . PRO A 1 172 ? -10.868 6.430 -1.436 1.00 92.56 172 PRO A O 1
ATOM 1341 N N . THR A 1 173 ? -12.520 7.103 -2.811 1.00 93.25 173 THR A N 1
ATOM 1342 C CA . THR A 1 173 ? -13.418 7.654 -1.785 1.00 93.25 173 THR A CA 1
ATOM 1343 C C . THR A 1 173 ? -14.629 6.745 -1.578 1.00 93.25 173 THR A C 1
ATOM 1345 O O . THR A 1 173 ? -15.033 6.035 -2.496 1.00 93.25 173 THR A O 1
ATOM 1348 N N . GLU A 1 174 ? -15.227 6.770 -0.383 1.00 94.25 174 GLU A N 1
ATOM 1349 C CA . GLU A 1 174 ? -16.369 5.901 -0.039 1.00 94.25 174 GLU A CA 1
ATOM 1350 C C . GLU A 1 174 ? -17.614 6.183 -0.887 1.00 94.25 174 GLU A C 1
ATOM 1352 O O . GLU A 1 174 ? -18.323 5.265 -1.297 1.00 94.25 174 GLU A O 1
ATOM 1357 N N . THR A 1 175 ? -17.875 7.456 -1.183 1.00 94.06 175 THR A N 1
ATOM 1358 C CA . THR A 1 175 ? -18.984 7.868 -2.041 1.00 94.06 175 THR A CA 1
ATOM 1359 C C . THR A 1 175 ? -18.496 8.161 -3.453 1.00 94.06 175 THR A C 1
ATOM 1361 O O . THR A 1 175 ? -17.393 8.673 -3.675 1.00 94.06 175 THR A O 1
ATOM 1364 N N . ARG A 1 176 ? -19.344 7.843 -4.439 1.00 87.81 176 ARG A N 1
ATOM 1365 C CA . ARG A 1 176 ? -19.103 8.226 -5.832 1.00 87.81 176 ARG A CA 1
ATOM 1366 C C . ARG A 1 176 ? -19.207 9.749 -5.953 1.00 87.81 176 ARG A C 1
ATOM 1368 O O . ARG A 1 176 ? -20.262 10.323 -5.697 1.00 87.81 176 ARG A O 1
ATOM 1375 N N . GLY A 1 177 ? -18.098 10.395 -6.306 1.00 84.88 177 GLY A N 1
ATOM 1376 C CA . GLY A 1 177 ? -18.065 11.824 -6.620 1.00 84.88 177 GLY A CA 1
ATOM 1377 C C . GLY A 1 177 ? -18.625 12.122 -8.015 1.00 84.88 177 GLY A C 1
ATOM 1378 O O . GLY A 1 177 ? -19.434 11.372 -8.555 1.00 84.88 177 GLY A O 1
ATOM 1379 N N . LYS A 1 178 ? -18.126 13.193 -8.645 1.00 83.38 178 LYS A N 1
ATOM 1380 C CA . LYS A 1 178 ? -18.522 13.649 -9.996 1.00 83.38 178 LYS A CA 1
ATOM 1381 C C . LYS A 1 178 ? -18.224 12.637 -11.129 1.00 83.38 178 LYS A C 1
ATOM 1383 O O . LYS A 1 178 ? -18.578 12.889 -12.274 1.00 83.38 178 LYS A O 1
ATOM 1388 N N . GLY A 1 179 ? -17.626 11.485 -10.818 1.00 86.94 179 GLY A N 1
ATOM 1389 C CA . GLY A 1 179 ? -17.300 10.436 -11.782 1.00 86.94 179 GLY A CA 1
ATOM 1390 C C . GLY A 1 179 ? -16.051 10.753 -12.605 1.00 86.94 179 GLY A C 1
ATOM 1391 O O . GLY A 1 179 ? -15.193 11.528 -12.183 1.00 86.94 179 GLY A O 1
ATOM 1392 N N . TRP A 1 180 ? -15.937 10.117 -13.771 1.00 90.81 180 TRP A N 1
ATOM 1393 C CA . TRP A 1 180 ? -14.808 10.291 -14.684 1.00 90.81 180 TRP A CA 1
ATOM 1394 C C . TRP A 1 180 ? -14.966 11.551 -15.546 1.00 90.81 180 TRP A C 1
ATOM 1396 O O . TRP A 1 180 ? -16.045 11.810 -16.077 1.00 90.81 180 TRP A O 1
ATOM 1406 N N . ASN A 1 181 ? -13.890 12.324 -15.719 1.00 90.81 181 ASN A N 1
ATOM 1407 C CA . ASN A 1 181 ? -13.899 13.502 -16.587 1.00 90.81 181 ASN A CA 1
ATOM 1408 C C . ASN A 1 181 ? -13.500 13.130 -18.026 1.00 90.81 181 ASN A C 1
ATOM 1410 O O . ASN A 1 181 ? -12.313 13.043 -18.341 1.00 90.81 181 ASN A O 1
ATOM 1414 N N . TYR A 1 182 ? -14.488 12.948 -18.905 1.00 93.31 182 TYR A N 1
ATOM 1415 C CA . TYR A 1 182 ? -14.267 12.665 -20.331 1.00 93.31 182 TYR A CA 1
ATOM 1416 C C . TYR A 1 182 ? -13.740 13.871 -21.126 1.00 93.31 182 TYR A C 1
ATOM 1418 O O . TYR A 1 182 ? -13.178 13.693 -22.201 1.00 93.31 182 TYR A O 1
ATOM 1426 N N . GLU A 1 183 ? -13.876 15.088 -20.596 1.00 92.31 183 GLU A N 1
ATOM 1427 C CA . GLU A 1 183 ? -13.413 16.328 -21.234 1.00 92.31 183 GLU A CA 1
ATOM 1428 C C . GLU A 1 183 ? -11.995 16.726 -20.793 1.00 92.31 183 GLU A C 1
ATOM 1430 O O . GLU A 1 183 ? -11.565 17.862 -21.007 1.00 92.31 183 GLU A O 1
ATOM 1435 N N . TRP A 1 184 ? -11.258 15.822 -20.139 1.00 86.81 184 TRP A N 1
ATOM 1436 C CA . TRP A 1 184 ? -9.900 16.102 -19.682 1.00 86.81 184 TRP A CA 1
ATOM 1437 C C . TRP A 1 184 ? -8.992 16.488 -20.861 1.00 86.81 184 TRP A C 1
ATOM 1439 O O . TRP A 1 184 ? -8.859 15.751 -21.839 1.00 86.81 184 TRP A O 1
ATOM 1449 N N . LYS A 1 185 ? -8.343 17.655 -20.760 1.00 84.12 185 LYS A N 1
ATOM 1450 C CA . LYS A 1 185 ? -7.381 18.168 -21.747 1.00 84.12 185 LYS A CA 1
ATOM 1451 C C . LYS A 1 185 ? -6.042 18.442 -21.079 1.00 84.12 185 LYS A C 1
ATOM 1453 O O . LYS A 1 185 ? -5.998 18.959 -19.963 1.00 84.12 185 LYS A O 1
ATOM 1458 N N . ARG A 1 186 ? -4.945 18.172 -21.797 1.00 78.50 186 ARG A N 1
ATOM 1459 C CA . ARG A 1 186 ? -3.588 18.514 -21.348 1.00 78.50 186 ARG A CA 1
ATOM 1460 C C . ARG A 1 186 ? -3.484 20.037 -21.146 1.00 78.50 186 ARG A C 1
ATOM 1462 O O . ARG A 1 186 ? -3.663 20.776 -22.122 1.00 78.50 186 ARG A O 1
ATOM 1469 N N . PRO A 1 187 ? -3.145 20.524 -19.939 1.00 69.38 187 PRO A N 1
ATOM 1470 C CA . PRO A 1 187 ? -2.884 21.940 -19.701 1.00 69.38 187 PRO A CA 1
ATOM 1471 C C . PRO A 1 187 ? -1.836 22.471 -20.690 1.00 69.38 187 PRO A C 1
ATOM 1473 O O . PRO A 1 187 ? -0.725 21.952 -20.754 1.00 69.38 187 PRO A O 1
ATOM 1476 N N . GLY A 1 188 ? -2.200 23.480 -21.489 1.00 63.69 188 GLY A N 1
ATOM 1477 C CA . GLY A 1 188 ? -1.315 24.104 -22.484 1.00 63.69 188 GLY A CA 1
ATOM 1478 C C . GLY A 1 188 ? -1.623 23.827 -23.957 1.00 63.69 188 GLY A C 1
ATOM 1479 O O . GLY A 1 188 ? -1.068 24.505 -24.809 1.00 63.69 188 GLY A O 1
ATOM 1480 N N . THR A 1 189 ? -2.562 22.931 -24.272 1.00 59.91 189 THR A N 1
ATOM 1481 C CA . THR A 1 189 ? -3.058 22.733 -25.655 1.00 59.91 189 THR A CA 1
ATOM 1482 C C . THR A 1 189 ? -4.151 23.730 -26.076 1.00 59.91 189 THR A C 1
ATOM 1484 O O . THR A 1 189 ? -4.626 23.696 -27.206 1.00 59.91 189 THR A O 1
ATOM 1487 N N . GLY A 1 190 ? -4.547 24.652 -25.192 1.00 52.53 190 GLY A N 1
ATOM 1488 C CA . GLY A 1 190 ? -5.537 25.698 -25.467 1.00 52.53 190 GLY A CA 1
ATOM 1489 C C . GLY A 1 190 ? -4.917 26.956 -26.072 1.00 52.53 190 GLY A C 1
ATOM 1490 O O . GLY A 1 190 ? -4.866 27.988 -25.409 1.00 52.53 190 GLY A O 1
ATOM 1491 N N . GLY A 1 191 ? -4.429 26.868 -27.308 1.00 54.56 191 GLY A N 1
ATOM 1492 C CA . GLY A 1 191 ? -4.010 28.012 -28.113 1.00 54.56 191 GLY A CA 1
ATOM 1493 C C . GLY A 1 191 ? -4.716 27.993 -29.467 1.00 54.56 191 GLY A C 1
ATOM 1494 O O . GLY A 1 191 ? -4.478 27.095 -30.264 1.00 54.56 191 GLY A O 1
ATOM 1495 N N . SER A 1 192 ? -5.536 29.020 -29.713 1.00 48.47 192 SER A N 1
ATOM 1496 C CA . SER A 1 192 ? -6.258 29.362 -30.954 1.00 48.47 192 SER A CA 1
ATOM 1497 C C . SER A 1 192 ? -7.506 28.535 -31.315 1.00 48.47 192 SER A C 1
ATOM 1499 O O . SER A 1 192 ? -7.405 27.430 -31.826 1.00 48.47 192 SER A O 1
ATOM 1501 N N . LEU A 1 193 ? -8.697 29.116 -31.096 1.00 46.31 193 LEU A N 1
ATOM 1502 C CA . LEU A 1 193 ? -9.646 29.455 -32.175 1.00 46.31 193 LEU A CA 1
ATOM 1503 C C . LEU A 1 193 ? -10.845 30.268 -31.627 1.00 46.31 193 LEU A C 1
ATOM 1505 O O . LEU A 1 193 ? -11.957 29.772 -31.537 1.00 46.31 193 LEU A O 1
ATOM 1509 N N . THR A 1 194 ? -10.630 31.533 -31.268 1.00 44.09 194 THR A N 1
ATOM 1510 C CA . THR A 1 194 ? -11.700 32.552 -31.248 1.00 44.09 194 THR A CA 1
ATOM 1511 C C . THR A 1 194 ? -11.065 33.934 -31.403 1.00 44.09 194 THR A C 1
ATOM 1513 O O . THR A 1 194 ? -10.760 34.622 -30.434 1.00 44.09 194 THR A O 1
ATOM 1516 N N . LYS A 1 195 ? -10.816 34.323 -32.658 1.00 42.31 195 LYS A N 1
ATOM 1517 C CA . LYS A 1 195 ? -10.904 35.727 -33.071 1.00 42.31 195 LYS A CA 1
ATOM 1518 C C . LYS A 1 195 ? -12.311 35.917 -33.637 1.00 42.31 195 LYS A C 1
ATOM 1520 O O . LYS A 1 195 ? -12.631 35.277 -34.637 1.00 42.31 195 LYS A O 1
ATOM 1525 N N . GLN A 1 196 ? -13.102 36.772 -33.005 1.00 35.88 196 GLN A N 1
ATOM 1526 C CA . GLN A 1 196 ? -14.048 37.661 -33.675 1.00 35.88 196 GLN A CA 1
ATOM 1527 C C . GLN A 1 196 ? -13.875 39.039 -33.054 1.00 35.88 196 GLN A C 1
ATOM 1529 O O . GLN A 1 196 ? -13.699 39.082 -31.815 1.00 35.88 196 GLN A O 1
#

Secondary structure (DSSP, 8-state):
-----PPP-----------------S-TT------HHHHHHHHHHS-TT---TT---S-----TTHHHHHHHH-S-HHHHHHHHHHHHHHHHHHHHHHHHHHHHHHHHHHHHHHHHHHHHHTTSS--THHHHHHHSPPP-SPPGGGTT--SHHHHHHHHS-TTSPPTT-PPP-SS--S---TT---TT--------

Radius of gyration: 30.78 Å; Cα contacts (8 Å, |Δi|>4): 65; chains: 1; bounding box: 43×71×76 Å